Protein AF-A0A7S1CW89-F1 (afdb_monomer)

Foldseek 3Di:
DLVVCVVVVVVVVLVVVLCCCCVPVNPVFDVQLCCLVCQQPDPPQPVNVVSVVVVVVVLLQVLQSCCVPPVVVSQVCVCPPPDDDPDNGSVVVHHDDDDPVPDDDPVVVLLVVVLVVVLVVLVVQVVVCVVVPVDPDQLQKEKEKEDPFPVSLVVLVVLCVDPSVRSNSCSRNVYLYYHYDHDLVVQVPAPTKDKDFDDDPGTDIMMIHIHGDDAAAQPRSRHHDVQQCVDPQRNSHHPSNVVVCVVVVDHDPPPPPPD

InterPro domains:
  IPR009080 Aminoacyl-tRNA synthetase, class Ia, anticodon-binding [SSF47323] (1-247)
  IPR010663 Zinc finger, FPG/IleRS-type [PF06827] (215-243)
  IPR013155 Methionyl/Valyl/Leucyl/Isoleucyl-tRNA synthetase, anticodon-binding [PF08264] (1-144)
  IPR033708 Isoleucyl tRNA synthetase type 1, anticodon-binding domain [cd07960] (1-123)
  IPR050081 Isoleucine--tRNA ligase [PTHR42765] (2-248)

Nearest PDB structures (foldseek):
  8c9g-assembly1_A  TM=8.934E-01  e=4.862E-16  Priestia megaterium
  1ffy-assembly1_A  TM=8.782E-01  e=1.520E-15  Staphylococcus aureus
  8c9f-assembly1_A  TM=8.797E-01  e=2.874E-14  Priestia megaterium

Solvent-accessible surface area (backbone atoms only — not comparable to full-atom values): 14581 Å² total; per-residue (Å²): 112,54,66,64,24,56,78,67,72,35,59,70,56,33,53,52,53,51,51,48,43,49,46,56,54,35,56,72,36,49,58,55,46,45,44,56,45,66,71,62,45,50,92,82,35,64,70,35,46,55,50,51,52,51,52,48,52,51,51,60,51,44,40,51,68,40,29,87,81,40,48,70,62,28,37,53,53,53,69,63,48,97,60,93,68,99,49,87,45,53,91,72,61,58,79,66,87,78,66,76,83,72,66,73,55,72,66,57,55,48,50,51,51,51,51,51,56,51,36,54,54,49,52,52,49,51,48,53,34,38,77,72,63,76,36,94,50,55,27,47,22,22,38,28,38,17,56,65,30,64,69,58,44,49,53,54,50,53,33,50,66,41,85,80,78,62,57,32,58,22,42,80,62,48,26,40,35,62,45,81,42,93,49,53,66,68,11,57,71,28,86,37,57,51,74,52,72,48,79,74,91,59,51,44,49,32,24,43,9,37,40,74,38,60,64,37,65,12,77,80,77,53,36,31,30,72,54,32,56,71,40,88,90,48,37,52,35,24,76,81,50,44,62,45,41,61,74,70,66,68,70,84,79,79,78,76,77,78,127

Structure (mmCIF, N/CA/C/O backbone):
data_AF-A0A7S1CW89-F1
#
_entry.id   AF-A0A7S1CW89-F1
#
loop_
_atom_site.group_PDB
_atom_site.id
_atom_site.type_symbol
_atom_site.label_atom_id
_atom_site.label_alt_id
_atom_site.label_comp_id
_atom_site.label_asym_id
_atom_site.label_entity_id
_atom_site.label_seq_id
_atom_site.pdbx_PDB_ins_code
_atom_site.Cartn_x
_atom_site.Cartn_y
_atom_site.Cartn_z
_atom_site.occupancy
_atom_site.B_iso_or_equiv
_atom_site.auth_seq_id
_atom_site.auth_comp_id
_atom_site.auth_asym_id
_atom_site.auth_atom_id
_atom_site.pdbx_PDB_model_num
ATOM 1 N N . GLU A 1 1 ? 18.873 4.767 -9.532 1.00 89.81 1 GLU A N 1
ATOM 2 C CA . GLU A 1 1 ? 19.734 3.746 -8.884 1.00 89.81 1 GLU A CA 1
ATOM 3 C C . GLU A 1 1 ? 20.175 2.637 -9.849 1.00 89.81 1 GLU A C 1
ATOM 5 O O . GLU A 1 1 ? 21.351 2.588 -10.185 1.00 89.81 1 GLU A O 1
ATOM 10 N N . CYS A 1 2 ? 19.265 1.796 -10.361 1.00 95.25 2 CYS A N 1
ATOM 11 C CA . CYS A 1 2 ? 19.621 0.617 -11.172 1.00 95.25 2 CYS A CA 1
ATOM 12 C C . CYS A 1 2 ? 20.442 0.920 -12.438 1.00 95.25 2 CYS A C 1
ATOM 14 O O . CYS A 1 2 ? 21.415 0.219 -12.694 1.00 95.25 2 CYS A O 1
ATOM 16 N N . ARG A 1 3 ? 20.100 1.972 -13.202 1.00 93.12 3 ARG A N 1
ATOM 17 C CA . ARG A 1 3 ? 20.865 2.373 -14.401 1.00 93.12 3 ARG A CA 1
ATOM 18 C C . ARG A 1 3 ? 22.335 2.649 -14.061 1.00 93.12 3 ARG A C 1
ATOM 20 O O . ARG A 1 3 ? 23.215 2.013 -14.620 1.00 93.12 3 ARG A O 1
ATOM 27 N N . ALA A 1 4 ? 22.580 3.479 -13.046 1.00 95.12 4 ALA A N 1
ATOM 28 C CA . ALA A 1 4 ? 23.932 3.778 -12.576 1.00 95.12 4 ALA A CA 1
ATOM 29 C C . ALA A 1 4 ? 24.681 2.525 -12.085 1.00 95.12 4 ALA A C 1
ATOM 31 O O . ALA A 1 4 ? 25.884 2.401 -12.297 1.00 95.12 4 ALA A O 1
ATOM 32 N N . ALA A 1 5 ? 23.991 1.575 -11.446 1.00 97.44 5 ALA A N 1
ATOM 33 C CA . ALA A 1 5 ? 24.606 0.312 -11.043 1.00 97.44 5 ALA A CA 1
ATOM 34 C C . ALA A 1 5 ? 24.998 -0.556 -12.254 1.00 97.44 5 ALA A C 1
ATOM 36 O O . ALA A 1 5 ? 26.084 -1.134 -12.243 1.00 97.44 5 ALA A O 1
ATOM 37 N N . TYR A 1 6 ? 24.174 -0.610 -13.306 1.00 97.38 6 TYR A N 1
ATOM 38 C CA . TYR A 1 6 ? 24.536 -1.265 -14.567 1.00 97.38 6 TYR A CA 1
ATOM 39 C C . TYR A 1 6 ? 25.735 -0.596 -15.248 1.00 97.38 6 TYR A C 1
ATOM 41 O O . TYR A 1 6 ? 26.667 -1.302 -15.628 1.00 97.38 6 TYR A O 1
ATOM 49 N N . ASP A 1 7 ? 25.758 0.738 -15.323 1.00 96.94 7 ASP A N 1
ATOM 50 C CA . ASP A 1 7 ? 26.852 1.505 -15.945 1.00 96.94 7 ASP A CA 1
ATOM 51 C C . ASP A 1 7 ? 28.209 1.260 -15.258 1.00 96.94 7 ASP A C 1
ATOM 53 O O . ASP A 1 7 ? 29.262 1.332 -15.887 1.00 96.94 7 ASP A O 1
ATOM 57 N N . ASN A 1 8 ? 28.184 0.926 -13.963 1.00 98.06 8 ASN A N 1
ATOM 58 C CA . ASN A 1 8 ? 29.367 0.622 -13.158 1.00 98.06 8 ASN A CA 1
ATOM 59 C C . ASN A 1 8 ? 29.610 -0.887 -12.960 1.00 98.06 8 ASN A C 1
ATOM 61 O O . ASN A 1 8 ? 30.425 -1.263 -12.117 1.00 98.06 8 ASN A O 1
ATOM 65 N N . TYR A 1 9 ? 28.906 -1.762 -13.690 1.00 97.56 9 TYR A N 1
ATOM 66 C CA . TYR A 1 9 ? 29.008 -3.228 -13.578 1.00 97.56 9 TYR A CA 1
ATOM 67 C C . TYR A 1 9 ? 28.720 -3.777 -12.161 1.00 97.56 9 TYR A C 1
ATOM 69 O O . TYR A 1 9 ? 29.189 -4.845 -11.767 1.00 97.56 9 TYR A O 1
ATOM 77 N N . GLN A 1 10 ? 27.915 -3.061 -11.372 1.00 98.12 10 GLN A N 1
ATOM 78 C CA . GLN A 1 10 ? 27.530 -3.403 -9.999 1.00 98.12 10 GLN A CA 1
ATOM 79 C C . GLN A 1 10 ? 26.209 -4.189 -9.968 1.00 98.12 10 GLN A C 1
ATOM 81 O O . GLN A 1 10 ? 25.251 -3.797 -9.300 1.00 98.12 10 GLN A O 1
ATOM 86 N N . PHE A 1 11 ? 26.142 -5.322 -10.672 1.00 97.12 11 PHE A N 1
ATOM 87 C CA . PHE A 1 11 ? 24.904 -6.108 -10.833 1.00 97.12 11 PHE A CA 1
ATOM 88 C C . PHE A 1 11 ? 24.270 -6.553 -9.504 1.00 97.12 11 PHE A C 1
ATOM 90 O O . PHE A 1 11 ? 23.047 -6.599 -9.385 1.00 97.12 11 PHE A O 1
ATOM 97 N N . TYR A 1 12 ? 25.085 -6.810 -8.474 1.00 96.94 12 TYR A N 1
ATOM 98 C CA . TYR A 1 12 ? 24.587 -7.154 -7.137 1.00 96.94 12 TYR A CA 1
ATOM 99 C C . TYR A 1 12 ? 23.729 -6.034 -6.524 1.00 96.94 12 TYR A C 1
ATOM 101 O O . TYR A 1 12 ? 22.748 -6.321 -5.841 1.00 96.94 12 TYR A O 1
ATOM 109 N N . ARG A 1 13 ? 24.052 -4.762 -6.805 1.00 98.00 13 ARG A N 1
ATOM 110 C CA . ARG A 1 13 ? 23.262 -3.615 -6.336 1.00 98.00 13 ARG A CA 1
ATOM 111 C C . ARG A 1 13 ? 21.930 -3.526 -7.060 1.00 98.00 1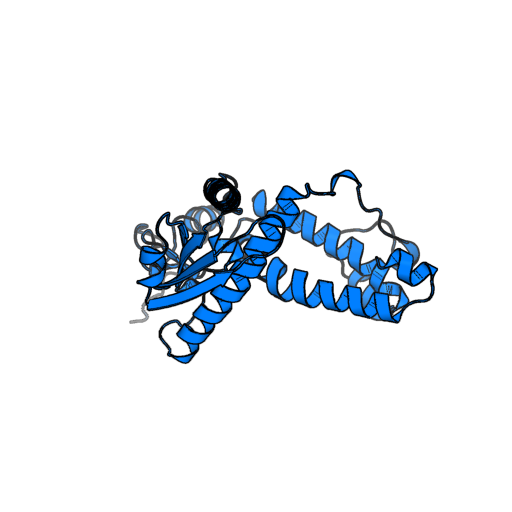3 ARG A C 1
ATOM 113 O O . ARG A 1 13 ? 20.933 -3.213 -6.424 1.00 98.00 13 ARG A O 1
ATOM 120 N N . VAL A 1 14 ? 21.896 -3.850 -8.357 1.00 97.81 14 VAL A N 1
ATOM 121 C CA . VAL A 1 14 ? 20.635 -3.938 -9.112 1.00 97.81 14 VAL A CA 1
ATOM 122 C C . VAL A 1 14 ? 19.729 -4.989 -8.479 1.00 97.81 14 VAL A C 1
ATOM 124 O O . VAL A 1 14 ? 18.578 -4.694 -8.175 1.00 97.81 14 VAL A O 1
ATOM 127 N N . TYR A 1 15 ? 20.259 -6.189 -8.219 1.00 96.31 15 TYR A N 1
ATOM 128 C CA . TYR A 1 15 ? 19.505 -7.256 -7.561 1.00 96.31 15 TYR A CA 1
ATOM 129 C C . TYR A 1 15 ? 18.951 -6.811 -6.199 1.00 96.31 15 TYR A C 1
ATOM 131 O O . TYR A 1 15 ? 17.760 -6.965 -5.946 1.00 96.31 15 TYR A O 1
ATOM 139 N N . GLN A 1 16 ? 19.787 -6.211 -5.344 1.00 96.81 16 GLN A N 1
ATOM 140 C CA . GLN A 1 16 ? 19.370 -5.723 -4.025 1.00 96.81 16 GLN A CA 1
ATOM 141 C C . GLN A 1 16 ? 18.302 -4.627 -4.112 1.00 96.81 16 GLN A C 1
ATOM 143 O O . GLN A 1 16 ? 17.332 -4.664 -3.358 1.00 96.81 16 GLN A O 1
ATOM 148 N N . ALA A 1 17 ? 18.459 -3.671 -5.031 1.00 97.31 17 ALA A N 1
ATOM 149 C CA . ALA A 1 17 ? 17.504 -2.586 -5.230 1.00 97.31 17 ALA A CA 1
ATOM 150 C C . ALA A 1 17 ? 16.149 -3.106 -5.724 1.00 97.31 17 ALA A C 1
ATOM 152 O O . ALA A 1 17 ? 15.114 -2.738 -5.173 1.00 97.31 17 ALA A O 1
ATOM 153 N N . VAL A 1 18 ? 16.154 -4.007 -6.712 1.00 96.94 18 VAL A N 1
ATOM 154 C CA . VAL A 1 18 ? 14.931 -4.622 -7.246 1.00 96.94 18 VAL A CA 1
ATOM 155 C C . VAL A 1 18 ? 14.235 -5.468 -6.186 1.00 96.94 18 VAL A C 1
ATOM 157 O O . VAL A 1 18 ? 13.032 -5.322 -6.005 1.00 96.94 18 VAL A O 1
ATOM 160 N N . GLN A 1 19 ? 14.969 -6.318 -5.462 1.00 96.31 19 GLN A N 1
ATOM 161 C CA . GLN A 1 19 ? 14.398 -7.135 -4.387 1.00 96.31 19 GLN A CA 1
ATOM 162 C C . GLN A 1 19 ? 13.762 -6.268 -3.303 1.00 96.31 19 GLN A C 1
ATOM 164 O O . GLN A 1 19 ? 12.611 -6.490 -2.942 1.00 96.31 19 GLN A O 1
ATOM 169 N N . ARG A 1 20 ? 14.481 -5.244 -2.829 1.00 96.69 20 ARG A N 1
ATOM 170 C CA . ARG A 1 20 ? 13.962 -4.297 -1.837 1.00 96.69 20 ARG A CA 1
ATOM 171 C C . ARG A 1 20 ? 12.664 -3.649 -2.321 1.00 96.69 20 ARG A C 1
ATOM 173 O O . ARG A 1 20 ? 11.679 -3.694 -1.596 1.00 96.69 20 ARG A O 1
ATOM 180 N N . PHE A 1 21 ? 12.654 -3.130 -3.548 1.00 96.75 21 PHE A N 1
ATOM 181 C CA . PHE A 1 21 ? 11.494 -2.449 -4.122 1.00 96.75 21 PHE A CA 1
ATOM 182 C C . PHE A 1 21 ? 10.286 -3.375 -4.313 1.00 96.75 21 PHE A C 1
ATOM 184 O O . PHE A 1 21 ? 9.167 -3.063 -3.912 1.00 96.75 21 PHE A O 1
ATOM 191 N N . VAL A 1 22 ? 10.502 -4.554 -4.900 1.00 97.00 22 VAL A N 1
ATOM 192 C CA . VAL A 1 22 ? 9.422 -5.515 -5.163 1.00 97.00 22 VAL A CA 1
ATOM 193 C C . VAL A 1 22 ? 8.836 -6.059 -3.860 1.00 97.00 22 VAL A C 1
ATOM 195 O O . VAL A 1 22 ? 7.623 -6.236 -3.768 1.00 97.00 22 VAL A O 1
ATOM 198 N N . VAL A 1 23 ? 9.666 -6.317 -2.849 1.00 96.06 23 VAL A N 1
ATOM 199 C CA . VAL A 1 23 ? 9.201 -6.882 -1.578 1.00 96.06 23 VAL A CA 1
ATOM 200 C C . VAL A 1 23 ? 8.570 -5.811 -0.692 1.00 96.06 23 VAL A C 1
ATOM 202 O O . VAL A 1 23 ? 7.422 -5.971 -0.285 1.00 96.06 23 VAL A O 1
ATOM 205 N N . LEU A 1 24 ? 9.291 -4.730 -0.391 1.00 93.31 24 LEU A N 1
ATOM 206 C CA . LEU A 1 24 ? 8.856 -3.746 0.603 1.00 93.31 24 LEU A CA 1
ATOM 207 C C . LEU A 1 24 ? 7.804 -2.789 0.040 1.00 93.31 24 LEU A C 1
ATOM 209 O O . LEU A 1 24 ? 6.734 -2.652 0.628 1.00 93.31 24 LEU A O 1
ATOM 213 N N . ASP A 1 25 ? 8.085 -2.168 -1.105 1.00 94.44 25 ASP A N 1
ATOM 214 C CA . ASP A 1 25 ? 7.236 -1.103 -1.642 1.00 94.44 25 ASP A CA 1
ATOM 215 C C . ASP A 1 25 ? 6.034 -1.669 -2.407 1.00 94.44 25 ASP A C 1
ATOM 217 O O . ASP A 1 25 ? 4.901 -1.222 -2.219 1.00 94.44 25 ASP A O 1
ATOM 221 N N . LEU A 1 26 ? 6.255 -2.684 -3.250 1.00 96.50 26 LEU A N 1
ATOM 222 C CA . LEU A 1 26 ? 5.182 -3.279 -4.048 1.00 96.50 26 LEU A CA 1
ATOM 223 C C . LEU A 1 26 ? 4.384 -4.320 -3.262 1.00 96.50 26 LEU A C 1
ATOM 225 O O . LEU A 1 26 ? 3.211 -4.097 -2.982 1.00 96.50 26 LEU A O 1
ATOM 229 N N . SER A 1 27 ? 4.982 -5.464 -2.928 1.00 95.88 27 SER A N 1
ATOM 230 C CA . SER A 1 27 ? 4.250 -6.613 -2.382 1.00 95.88 27 SER A CA 1
ATOM 231 C C . SER A 1 27 ? 3.664 -6.338 -0.997 1.00 95.88 27 SER A C 1
ATOM 233 O O . SER A 1 27 ? 2.474 -6.563 -0.785 1.00 95.88 27 SER A O 1
ATOM 235 N N . ASN A 1 28 ? 4.481 -5.852 -0.058 1.00 93.75 28 ASN A N 1
ATOM 236 C CA . ASN A 1 28 ? 4.074 -5.670 1.340 1.00 93.75 28 ASN A CA 1
ATOM 237 C C . ASN A 1 28 ? 3.176 -4.447 1.565 1.00 93.75 28 ASN A C 1
ATOM 239 O O . ASN A 1 28 ? 2.554 -4.328 2.628 1.00 93.75 28 ASN A O 1
ATOM 243 N N . PHE A 1 29 ? 3.139 -3.524 0.604 1.00 94.56 29 PHE A N 1
ATOM 244 C CA . PHE A 1 29 ? 2.422 -2.267 0.738 1.00 94.56 29 PHE A CA 1
ATOM 245 C C . PHE A 1 29 ? 1.531 -1.978 -0.469 1.00 94.56 29 PHE A C 1
ATOM 247 O O . PHE A 1 29 ? 0.327 -2.227 -0.395 1.00 94.56 29 PHE A O 1
ATOM 254 N N . TYR A 1 30 ? 2.084 -1.473 -1.575 1.00 95.81 30 TYR A N 1
ATOM 255 C CA . TYR A 1 30 ? 1.282 -0.873 -2.642 1.00 95.81 30 TYR A CA 1
ATOM 256 C C . TYR A 1 30 ? 0.259 -1.847 -3.232 1.00 95.81 30 TYR A C 1
ATOM 258 O O . TYR A 1 30 ? -0.926 -1.529 -3.292 1.00 95.81 30 TYR A O 1
ATOM 266 N N . LEU A 1 31 ? 0.692 -3.055 -3.612 1.00 96.56 31 LEU A N 1
ATOM 267 C CA . LEU A 1 31 ? -0.172 -4.086 -4.191 1.00 96.56 31 LEU A CA 1
ATOM 268 C C . LEU A 1 31 ? -1.230 -4.584 -3.210 1.00 96.56 31 LEU A C 1
ATOM 270 O O . LEU A 1 31 ? -2.293 -5.001 -3.657 1.00 96.56 31 LEU A O 1
ATOM 274 N N . ASP A 1 32 ? -0.972 -4.552 -1.904 1.00 94.25 32 ASP A N 1
ATOM 275 C CA . ASP A 1 32 ? -1.947 -4.982 -0.904 1.00 94.25 32 ASP A CA 1
ATOM 276 C C . ASP A 1 32 ? -3.027 -3.917 -0.686 1.00 94.25 32 ASP A C 1
ATOM 278 O O . ASP A 1 32 ? -4.220 -4.212 -0.762 1.00 94.25 32 ASP A O 1
ATOM 282 N N . VAL A 1 33 ? -2.612 -2.654 -0.554 1.00 93.81 33 VAL A N 1
ATOM 283 C CA . VAL A 1 33 ? -3.506 -1.495 -0.415 1.00 93.81 33 VAL A CA 1
ATOM 284 C C . VAL A 1 33 ? -4.428 -1.352 -1.630 1.00 93.81 33 VAL A C 1
ATOM 286 O O . VAL A 1 33 ? -5.631 -1.122 -1.493 1.00 93.81 33 VAL A O 1
ATOM 289 N N . VAL A 1 34 ? -3.899 -1.512 -2.847 1.00 94.88 34 VAL A N 1
ATOM 290 C CA . VAL A 1 34 ? -4.690 -1.290 -4.069 1.00 94.88 34 VAL A CA 1
ATOM 291 C C . VAL A 1 34 ? -5.620 -2.451 -4.439 1.00 94.88 34 VAL A C 1
ATOM 293 O O . VAL A 1 34 ? -6.460 -2.275 -5.325 1.00 94.88 34 VAL A O 1
ATOM 296 N N . LYS A 1 35 ? -5.556 -3.617 -3.773 1.00 94.00 35 LYS A N 1
ATOM 297 C CA . LYS A 1 35 ? -6.523 -4.717 -4.000 1.00 94.00 35 LYS A CA 1
ATOM 298 C C . LYS A 1 35 ? -7.953 -4.249 -3.809 1.00 94.00 35 LYS A C 1
ATOM 300 O O . LYS A 1 35 ? -8.814 -4.581 -4.620 1.00 94.00 35 LYS A O 1
ATOM 305 N N . ASP A 1 36 ? -8.189 -3.448 -2.775 1.00 91.56 36 ASP A N 1
ATOM 306 C CA . ASP A 1 36 ? -9.512 -2.923 -2.474 1.00 91.56 36 ASP A CA 1
ATOM 307 C C . ASP A 1 36 ? -10.084 -2.162 -3.684 1.00 91.56 36 ASP A C 1
ATOM 309 O O . ASP A 1 36 ? -11.094 -2.575 -4.247 1.00 91.56 36 ASP A O 1
ATOM 313 N N . ARG A 1 37 ? -9.382 -1.157 -4.218 1.00 90.00 37 ARG A N 1
ATOM 314 C CA . ARG A 1 37 ? -9.851 -0.430 -5.414 1.00 90.00 37 ARG A CA 1
ATOM 315 C C . ARG A 1 37 ? -9.881 -1.288 -6.686 1.00 90.00 37 ARG A C 1
ATOM 317 O O . ARG A 1 37 ? -10.779 -1.124 -7.509 1.00 90.00 37 ARG A O 1
ATOM 324 N N . LEU A 1 38 ? -8.931 -2.205 -6.882 1.00 94.38 38 LEU A N 1
ATOM 325 C CA . LEU A 1 38 ? -8.869 -3.029 -8.096 1.00 94.38 38 LEU A CA 1
ATOM 326 C C . LEU A 1 38 ? -10.005 -4.053 -8.166 1.00 94.38 38 LEU A C 1
ATOM 328 O O . LEU A 1 38 ? -10.503 -4.331 -9.260 1.00 94.38 38 LEU A O 1
ATOM 332 N N . TYR A 1 39 ? -10.397 -4.613 -7.021 1.00 93.56 39 TYR A N 1
ATOM 333 C CA . TYR A 1 39 ? -11.399 -5.676 -6.934 1.00 93.56 39 TYR A CA 1
ATOM 334 C C . TYR A 1 39 ? -12.802 -5.122 -6.675 1.00 93.56 39 TYR A C 1
ATOM 336 O O . TYR A 1 39 ? -13.790 -5.676 -7.161 1.00 93.56 39 TYR A O 1
ATOM 344 N N . VAL A 1 40 ? -12.904 -4.018 -5.931 1.00 91.94 40 VAL A N 1
ATOM 345 C CA . VAL A 1 40 ? -14.183 -3.455 -5.486 1.00 91.94 40 VAL A CA 1
ATOM 346 C C . VAL A 1 40 ? -14.701 -2.398 -6.457 1.00 91.94 40 VAL A C 1
ATOM 348 O O . VAL A 1 40 ? -15.905 -2.380 -6.718 1.00 91.94 40 VAL A O 1
ATOM 351 N N . SER A 1 41 ? -13.856 -1.536 -7.021 1.00 91.56 41 SER A N 1
ATOM 352 C CA . SER A 1 41 ? -14.333 -0.456 -7.890 1.00 91.56 41 SER A CA 1
ATOM 353 C C . SER A 1 41 ? -14.731 -0.950 -9.283 1.00 91.56 41 SER A C 1
ATOM 355 O O . SER A 1 41 ? -14.200 -1.928 -9.820 1.00 91.56 41 SER A O 1
ATOM 357 N N . GLU A 1 42 ? -15.658 -0.232 -9.913 1.00 92.25 42 GLU A N 1
ATOM 358 C CA . GLU A 1 42 ? -16.087 -0.503 -11.287 1.00 92.25 42 GLU A CA 1
ATOM 359 C C . GLU A 1 42 ? -14.926 -0.427 -12.289 1.00 92.25 42 GLU A C 1
ATOM 361 O O . GLU A 1 42 ? -14.005 0.367 -12.093 1.00 92.25 42 GLU A O 1
ATOM 366 N N . PRO A 1 43 ? -14.972 -1.173 -13.411 1.00 91.38 43 PRO A N 1
ATOM 367 C CA . PRO A 1 43 ? -13.910 -1.145 -14.420 1.00 91.38 43 PRO A CA 1
ATOM 368 C C . PRO A 1 43 ? -13.588 0.246 -14.980 1.00 91.38 43 PRO A C 1
ATOM 370 O O . PRO A 1 43 ? -12.455 0.484 -15.383 1.00 91.38 43 PRO A O 1
ATOM 373 N N . THR A 1 44 ? -14.560 1.161 -15.020 1.00 92.44 44 THR A N 1
ATOM 374 C CA . THR A 1 44 ? -14.388 2.534 -15.525 1.00 92.44 44 THR A CA 1
ATOM 375 C C . THR A 1 44 ? -14.216 3.574 -14.419 1.00 92.44 44 THR A C 1
ATOM 377 O O . THR A 1 44 ? -14.187 4.759 -14.726 1.00 92.44 44 THR A O 1
ATOM 380 N N . ASN A 1 45 ? -14.139 3.168 -13.149 1.00 92.44 45 ASN A N 1
ATOM 381 C CA . ASN A 1 45 ? -13.927 4.099 -12.045 1.00 92.44 45 ASN A CA 1
ATOM 382 C C . ASN A 1 45 ? -12.552 4.776 -12.173 1.00 92.44 45 ASN A C 1
ATOM 384 O O . ASN A 1 45 ? -11.545 4.105 -12.407 1.00 92.44 45 ASN A O 1
ATOM 388 N N . GLU A 1 46 ? -12.520 6.095 -12.004 1.00 92.75 46 GLU A N 1
ATOM 389 C CA . GLU A 1 46 ? -11.321 6.912 -12.189 1.00 92.75 46 GLU A CA 1
ATOM 390 C C . GLU A 1 46 ? -10.176 6.478 -11.271 1.00 92.75 46 GLU A C 1
ATOM 392 O O . GLU A 1 46 ? -9.080 6.205 -11.751 1.00 92.75 46 GLU A O 1
ATOM 397 N N . SER A 1 47 ? -10.442 6.274 -9.980 1.00 91.00 47 SER A N 1
ATOM 398 C CA . SER A 1 47 ? -9.438 5.820 -9.014 1.00 91.00 47 SER A CA 1
ATOM 399 C C . SER A 1 47 ? -8.850 4.447 -9.365 1.00 91.00 47 SER A C 1
ATOM 401 O O . SER A 1 47 ? -7.651 4.205 -9.187 1.00 91.00 47 SER A O 1
ATOM 403 N N 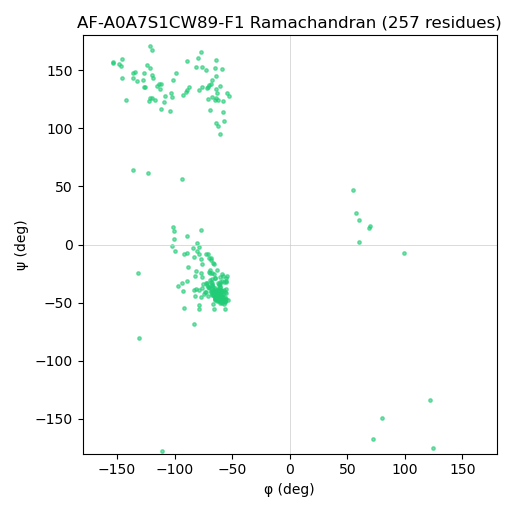. ARG A 1 48 ? -9.674 3.532 -9.899 1.00 94.06 48 ARG A N 1
ATOM 404 C CA . ARG A 1 48 ? -9.205 2.236 -10.414 1.00 94.06 48 ARG A CA 1
ATOM 405 C C . ARG A 1 48 ? -8.312 2.420 -11.638 1.00 94.06 48 ARG A C 1
ATOM 407 O O . ARG A 1 48 ? -7.272 1.769 -11.720 1.00 94.06 48 ARG A O 1
ATOM 414 N N . ARG A 1 49 ? -8.692 3.296 -12.572 1.00 95.44 49 ARG A N 1
ATOM 415 C CA . ARG A 1 49 ? -7.889 3.600 -13.766 1.00 95.44 49 ARG A CA 1
ATOM 416 C C . ARG A 1 49 ? -6.571 4.275 -13.407 1.00 95.44 49 ARG A C 1
ATOM 418 O O . ARG A 1 49 ? -5.546 3.833 -13.906 1.00 95.44 49 ARG A O 1
ATOM 425 N N . ALA A 1 50 ? -6.573 5.231 -12.481 1.00 94.19 50 ALA A N 1
ATOM 426 C CA . ALA A 1 50 ? -5.364 5.867 -11.964 1.00 94.19 50 ALA A CA 1
ATOM 427 C C . ALA A 1 50 ? -4.387 4.830 -11.385 1.00 94.19 50 ALA A C 1
ATOM 429 O O . ALA A 1 50 ? -3.206 4.822 -11.723 1.00 94.19 50 ALA A O 1
ATOM 430 N N . CYS A 1 51 ? -4.886 3.877 -10.592 1.00 95.38 51 CYS A N 1
ATOM 431 C CA . CYS A 1 51 ? -4.068 2.771 -10.094 1.00 95.38 51 CYS A CA 1
ATOM 432 C C . CYS A 1 51 ? -3.527 1.873 -11.216 1.00 95.38 51 CYS A C 1
ATOM 434 O O . CYS A 1 51 ? -2.346 1.538 -11.213 1.00 95.38 51 CYS A O 1
ATOM 436 N N . GLN A 1 52 ? -4.353 1.508 -12.200 1.00 96.12 52 GLN A N 1
ATOM 437 C CA . GLN A 1 52 ? -3.902 0.725 -13.355 1.00 96.12 52 GLN A CA 1
ATOM 438 C C . GLN A 1 52 ? -2.833 1.459 -14.177 1.00 96.12 52 GLN A C 1
ATOM 440 O O . GLN A 1 52 ? -1.908 0.813 -14.664 1.00 96.12 52 GLN A O 1
ATOM 445 N N . THR A 1 53 ? -2.916 2.787 -14.289 1.00 95.38 53 THR A N 1
ATOM 446 C CA . THR A 1 53 ? -1.884 3.619 -14.920 1.00 95.38 53 THR A CA 1
ATOM 447 C C . THR A 1 53 ? -0.558 3.506 -14.172 1.00 95.38 53 THR A C 1
ATOM 449 O O . THR A 1 53 ? 0.468 3.227 -14.792 1.00 95.38 53 THR A O 1
ATOM 452 N N . VAL A 1 54 ? -0.570 3.629 -12.840 1.00 95.06 54 VAL A N 1
ATOM 453 C CA . VAL A 1 54 ? 0.641 3.458 -12.019 1.00 95.06 54 VAL A CA 1
ATOM 454 C C . VAL A 1 54 ? 1.193 2.035 -12.140 1.00 95.06 54 VAL A C 1
ATOM 456 O O . VAL A 1 54 ? 2.384 1.867 -12.378 1.00 95.06 54 VAL A O 1
ATOM 459 N N . LEU A 1 55 ? 0.346 1.002 -12.067 1.00 96.00 55 LEU A N 1
ATOM 460 C CA . LEU A 1 55 ? 0.767 -0.395 -12.243 1.00 96.00 55 LEU A CA 1
ATOM 461 C C . LEU A 1 55 ? 1.389 -0.654 -13.617 1.00 96.00 55 LEU A C 1
ATOM 463 O O . LEU A 1 55 ? 2.381 -1.375 -13.710 1.00 96.00 55 LEU A O 1
ATOM 467 N N . ASN A 1 56 ? 0.846 -0.046 -14.672 1.00 95.19 56 ASN A N 1
ATOM 468 C CA . ASN A 1 56 ? 1.439 -0.102 -16.001 1.00 95.19 56 ASN A CA 1
ATOM 469 C C . ASN A 1 56 ? 2.836 0.537 -16.004 1.00 95.19 56 ASN A C 1
ATOM 471 O O . ASN A 1 56 ? 3.779 -0.089 -16.476 1.00 95.19 56 ASN A O 1
ATOM 475 N N . HIS A 1 57 ? 3.009 1.733 -15.434 1.00 94.44 57 HIS A N 1
ATOM 476 C CA . HIS A 1 57 ? 4.333 2.363 -15.348 1.00 94.44 57 HIS A CA 1
ATOM 477 C C . HIS A 1 57 ? 5.329 1.540 -14.526 1.00 94.44 57 HIS A C 1
ATOM 479 O O . HIS A 1 57 ? 6.478 1.392 -14.940 1.00 94.44 57 HIS A O 1
ATOM 485 N N . LEU A 1 58 ? 4.889 0.946 -13.415 1.00 95.38 58 LEU A N 1
ATOM 486 C CA . LEU A 1 58 ? 5.708 0.052 -12.600 1.00 95.38 58 LEU A CA 1
ATOM 487 C C . LEU A 1 58 ? 6.156 -1.181 -13.391 1.00 95.38 58 LEU A C 1
ATOM 489 O O . LEU A 1 58 ? 7.345 -1.490 -13.415 1.00 95.38 58 LEU A O 1
ATOM 493 N N . LEU A 1 59 ? 5.234 -1.853 -14.087 1.00 95.81 59 LEU A N 1
ATOM 494 C CA . LEU A 1 59 ? 5.544 -3.029 -14.900 1.00 95.81 59 LEU A CA 1
ATOM 495 C C . LEU A 1 59 ? 6.492 -2.677 -16.055 1.00 95.81 59 LEU A C 1
ATOM 497 O O . LEU A 1 59 ? 7.529 -3.316 -16.230 1.00 95.81 59 LEU A O 1
ATOM 501 N N . MET A 1 60 ? 6.181 -1.616 -16.800 1.00 94.25 60 MET A N 1
ATOM 502 C CA . MET A 1 60 ? 6.977 -1.163 -17.945 1.00 94.25 60 MET A CA 1
ATOM 503 C C . MET A 1 60 ? 8.338 -0.584 -17.534 1.00 94.25 60 MET A C 1
ATOM 505 O O . MET A 1 60 ? 9.276 -0.596 -18.329 1.00 94.25 60 MET A O 1
ATOM 509 N N . GLY A 1 61 ? 8.478 -0.084 -16.307 1.00 94.06 61 GLY A N 1
ATOM 510 C CA . GLY A 1 61 ? 9.758 0.326 -15.732 1.00 94.06 61 GLY A CA 1
ATOM 511 C C . GLY A 1 61 ? 10.588 -0.858 -15.233 1.00 94.06 61 GLY A C 1
ATOM 512 O O . GLY A 1 61 ? 11.803 -0.883 -15.429 1.00 94.06 61 GLY A O 1
ATOM 513 N N . LEU A 1 62 ? 9.941 -1.860 -14.629 1.00 96.12 62 LEU A N 1
ATOM 514 C CA . LEU A 1 62 ? 10.606 -3.015 -14.029 1.00 96.12 62 LEU A CA 1
ATOM 515 C C . LEU A 1 62 ? 11.131 -4.006 -15.074 1.00 96.12 62 LEU A C 1
ATOM 517 O O . LEU A 1 62 ? 12.263 -4.468 -14.936 1.00 96.12 62 LEU A O 1
ATOM 521 N N . LEU A 1 63 ? 10.356 -4.311 -16.124 1.00 96.75 63 LEU A N 1
ATOM 522 C CA . LEU A 1 63 ? 10.735 -5.312 -17.134 1.00 96.75 63 LEU A CA 1
ATOM 523 C C . LEU A 1 63 ? 12.110 -5.034 -17.782 1.00 96.75 63 LEU A C 1
ATOM 525 O O . LEU A 1 63 ? 12.939 -5.948 -17.789 1.00 96.75 63 LEU A O 1
ATOM 529 N N . PRO A 1 64 ? 12.440 -3.804 -18.234 1.00 96.38 64 PRO A N 1
ATOM 530 C CA . PRO A 1 64 ? 13.783 -3.492 -18.727 1.00 96.38 64 PRO A CA 1
ATOM 531 C C . PRO A 1 64 ? 14.887 -3.637 -17.673 1.00 96.38 64 PRO A C 1
ATOM 533 O O . PRO A 1 64 ? 16.007 -4.003 -18.017 1.00 96.38 64 PRO A O 1
ATOM 536 N N . ILE A 1 65 ? 14.597 -3.358 -16.395 1.00 97.06 65 ILE A N 1
ATOM 537 C CA . ILE A 1 65 ? 15.582 -3.476 -15.307 1.00 97.06 65 ILE A CA 1
ATOM 538 C C . ILE A 1 65 ? 15.947 -4.941 -15.071 1.00 97.06 65 ILE A C 1
ATOM 540 O O . ILE A 1 65 ? 17.118 -5.241 -14.838 1.00 97.06 65 ILE A O 1
ATOM 544 N N . ILE A 1 66 ? 14.967 -5.846 -15.125 1.00 97.38 66 ILE A N 1
ATOM 545 C CA . ILE A 1 66 ? 15.178 -7.271 -14.840 1.00 97.38 66 ILE A CA 1
ATOM 546 C C . ILE A 1 66 ? 15.597 -8.079 -16.070 1.00 97.38 66 ILE A C 1
ATOM 548 O O . ILE A 1 66 ? 16.165 -9.158 -15.901 1.00 97.38 66 ILE A O 1
ATOM 552 N N . ALA A 1 67 ? 15.363 -7.585 -17.290 1.00 97.56 67 ALA A N 1
ATOM 553 C CA . ALA A 1 67 ? 15.677 -8.304 -18.526 1.00 97.56 67 ALA A CA 1
ATOM 554 C C . ALA A 1 67 ? 17.154 -8.742 -18.645 1.00 97.56 67 ALA A C 1
ATOM 556 O O . ALA A 1 67 ? 17.381 -9.892 -19.020 1.00 97.56 67 ALA A O 1
ATOM 557 N N . PRO A 1 68 ? 18.166 -7.932 -18.264 1.00 96.56 68 PRO A N 1
ATOM 558 C CA . PRO A 1 68 ? 19.564 -8.376 -18.286 1.00 96.56 68 PRO A CA 1
ATOM 559 C C . PRO A 1 68 ? 19.915 -9.447 -17.238 1.00 96.56 68 PRO A C 1
ATOM 561 O O . PRO A 1 68 ? 20.904 -10.154 -17.408 1.00 96.56 68 PRO A O 1
ATOM 564 N N . LEU A 1 69 ? 19.136 -9.574 -16.155 1.00 96.44 69 LEU A N 1
ATOM 565 C CA . LEU A 1 69 ? 19.379 -10.542 -15.070 1.00 96.44 69 LEU A CA 1
ATOM 566 C C . LEU A 1 69 ? 18.556 -11.824 -15.233 1.00 96.44 69 LEU A C 1
ATOM 568 O O . LEU A 1 69 ? 19.007 -12.912 -14.887 1.00 96.44 69 LEU A O 1
ATOM 572 N N . THR A 1 70 ? 17.332 -11.687 -15.737 1.00 96.88 70 THR A N 1
ATOM 573 C CA . THR A 1 70 ? 16.315 -12.744 -15.825 1.00 96.88 70 THR A CA 1
ATOM 574 C C . THR A 1 70 ? 15.636 -12.718 -17.200 1.00 96.88 70 THR A C 1
ATOM 576 O O . THR A 1 70 ? 14.437 -12.455 -17.307 1.00 96.88 70 THR A O 1
ATOM 579 N N . PRO A 1 71 ? 16.391 -12.976 -18.285 1.00 98.00 71 PRO A N 1
ATOM 580 C CA . PRO A 1 71 ? 15.952 -12.691 -19.650 1.00 98.00 71 PRO A CA 1
ATOM 581 C C . PRO A 1 71 ? 14.670 -13.427 -20.046 1.00 98.00 71 PRO A C 1
ATOM 583 O O . PRO A 1 71 ? 13.747 -12.812 -20.571 1.00 98.00 71 PRO A O 1
ATOM 586 N N . HIS A 1 72 ? 14.580 -14.723 -19.745 1.00 98.38 72 HIS A N 1
ATOM 587 C CA . HIS A 1 72 ? 13.406 -15.528 -20.087 1.00 98.38 72 HIS A CA 1
ATOM 588 C C . HIS A 1 72 ? 12.143 -15.058 -19.354 1.00 98.38 72 HIS A C 1
ATOM 590 O O . HIS A 1 72 ? 11.085 -14.986 -19.961 1.00 98.38 72 HIS A O 1
ATOM 596 N N . MET A 1 73 ? 12.261 -14.693 -18.073 1.00 97.94 73 MET A N 1
ATOM 597 C CA . MET A 1 73 ? 11.132 -14.205 -17.274 1.00 97.94 73 MET A CA 1
ATOM 598 C C . MET A 1 73 ? 10.640 -12.844 -17.773 1.00 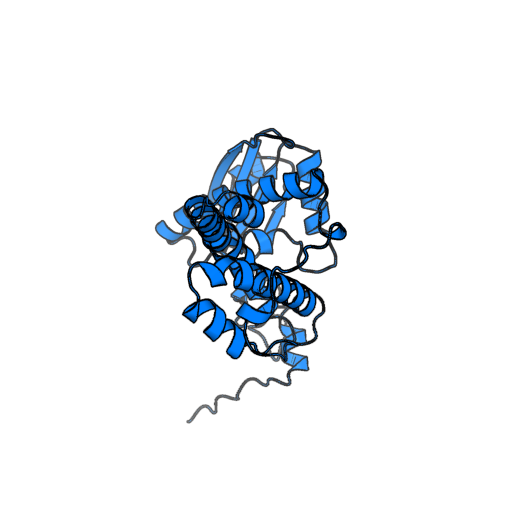97.94 73 MET A C 1
ATOM 600 O O . MET A 1 73 ? 9.439 -12.619 -17.877 1.00 97.94 73 MET A O 1
ATOM 604 N N . ALA A 1 74 ? 11.567 -11.940 -18.096 1.00 98.00 74 ALA A N 1
ATOM 605 C CA . ALA A 1 74 ? 11.219 -10.625 -18.618 1.00 98.00 74 ALA A CA 1
ATOM 606 C C . ALA A 1 74 ? 10.551 -10.714 -19.999 1.00 98.00 74 ALA A C 1
ATOM 608 O O . ALA A 1 74 ? 9.571 -10.016 -20.248 1.00 98.00 74 ALA A O 1
ATOM 609 N N . GLU A 1 75 ? 11.063 -11.577 -20.881 1.00 98.25 75 GLU A N 1
ATOM 610 C CA . GLU A 1 75 ? 10.485 -11.797 -22.208 1.00 98.25 75 GLU A CA 1
ATOM 611 C C . GLU A 1 75 ? 9.115 -12.479 -22.120 1.00 98.25 75 GLU A C 1
ATOM 613 O O . GLU A 1 75 ? 8.185 -12.032 -22.781 1.00 98.25 75 GLU A O 1
ATOM 618 N N . ASP A 1 76 ? 8.954 -13.500 -21.275 1.00 98.38 76 ASP A N 1
ATOM 619 C CA . ASP A 1 76 ? 7.661 -14.164 -21.072 1.00 98.38 76 ASP A CA 1
ATOM 620 C C . ASP A 1 76 ? 6.596 -13.180 -20.565 1.00 98.38 76 ASP A C 1
ATOM 622 O O . ASP A 1 76 ? 5.509 -13.082 -21.137 1.00 98.38 76 ASP A O 1
ATOM 626 N N . ALA A 1 77 ? 6.932 -12.360 -19.565 1.00 97.62 77 ALA A N 1
ATOM 627 C CA . ALA A 1 77 ? 6.036 -11.315 -19.080 1.00 97.62 77 ALA A CA 1
ATOM 628 C C . ALA A 1 77 ? 5.693 -10.283 -20.172 1.00 97.62 77 ALA A C 1
ATOM 630 O O . ALA A 1 77 ? 4.544 -9.856 -20.268 1.00 97.62 77 ALA A O 1
ATOM 631 N N . TRP A 1 78 ? 6.661 -9.906 -21.015 1.00 97.75 78 TRP A N 1
ATOM 632 C CA . TRP A 1 78 ? 6.457 -8.971 -22.126 1.00 97.75 78 TRP A CA 1
ATOM 633 C C . TRP A 1 78 ? 5.519 -9.524 -23.207 1.00 97.75 78 TRP A C 1
ATOM 635 O O . TRP A 1 78 ? 4.624 -8.816 -23.667 1.00 97.75 78 TRP A O 1
ATOM 645 N N . GLN A 1 79 ? 5.692 -10.791 -23.595 1.00 96.88 79 GLN A N 1
ATOM 646 C CA . GLN A 1 79 ? 4.840 -11.456 -24.591 1.00 96.88 79 GLN A CA 1
ATOM 647 C C . GLN A 1 79 ? 3.395 -11.638 -24.105 1.00 96.88 79 GLN A C 1
ATOM 649 O O . GLN A 1 79 ? 2.480 -11.719 -24.922 1.00 96.88 79 GLN A O 1
ATOM 654 N N . ASN A 1 80 ? 3.184 -11.684 -22.786 1.00 97.12 80 ASN A N 1
ATOM 655 C CA . ASN A 1 80 ? 1.877 -11.890 -22.159 1.00 97.12 80 ASN A CA 1
ATOM 656 C C . ASN A 1 80 ? 1.230 -10.595 -21.632 1.00 97.12 80 ASN A C 1
ATOM 658 O O . ASN A 1 80 ? 0.271 -10.654 -20.857 1.00 97.12 80 ASN A O 1
ATOM 662 N N . LEU A 1 81 ? 1.718 -9.417 -22.038 1.00 96.25 81 LEU A N 1
ATOM 663 C CA . LEU A 1 81 ? 1.069 -8.155 -21.684 1.00 96.25 81 LEU A CA 1
ATOM 664 C C . LEU A 1 81 ? -0.373 -8.119 -22.229 1.00 96.25 81 LEU A C 1
ATOM 666 O O . LEU A 1 81 ? -0.606 -8.452 -23.392 1.00 96.25 81 LEU A O 1
ATOM 670 N N . PRO A 1 82 ? -1.361 -7.663 -21.436 1.00 93.25 82 PRO A N 1
ATOM 671 C CA . PRO A 1 82 ? -2.770 -7.671 -21.838 1.00 93.25 82 PRO A CA 1
ATOM 672 C C . PRO A 1 82 ? -3.132 -6.539 -22.819 1.00 93.25 82 PRO A C 1
ATOM 674 O O . PRO A 1 82 ? -4.309 -6.252 -23.037 1.00 93.25 82 PRO A O 1
ATOM 677 N N . TYR A 1 83 ? -2.134 -5.860 -23.380 1.00 93.62 83 TYR A N 1
ATOM 678 C CA . TYR A 1 83 ? -2.269 -4.728 -24.289 1.00 93.62 83 TYR A CA 1
ATOM 679 C C . TYR A 1 83 ? -1.139 -4.737 -25.326 1.00 93.62 83 TYR A C 1
ATOM 681 O O . TYR A 1 83 ? -0.057 -5.267 -25.067 1.00 93.62 83 TYR A O 1
ATOM 689 N N . PRO A 1 84 ? -1.366 -4.146 -26.512 1.00 92.50 84 PRO A N 1
ATOM 690 C CA . PRO A 1 84 ? -0.353 -4.097 -27.554 1.00 92.50 84 PRO A CA 1
ATOM 691 C C . PRO A 1 84 ? 0.828 -3.209 -27.148 1.00 92.50 84 PRO A C 1
ATOM 693 O O . PRO A 1 84 ? 0.657 -2.126 -26.590 1.00 92.50 84 PRO A O 1
ATOM 696 N N . VAL A 1 85 ? 2.030 -3.646 -27.514 1.00 92.94 85 VAL A N 1
ATOM 697 C CA . VAL A 1 85 ? 3.285 -2.905 -27.353 1.00 92.94 85 VAL A CA 1
ATOM 698 C C . VAL A 1 85 ? 3.962 -2.704 -28.706 1.00 92.94 85 VAL A C 1
ATOM 700 O O . VAL A 1 85 ? 3.791 -3.493 -29.635 1.00 92.94 85 VAL A O 1
ATOM 703 N N . SER A 1 86 ? 4.741 -1.628 -28.838 1.00 91.06 86 SER A N 1
ATOM 704 C CA . SER A 1 86 ? 5.375 -1.249 -30.111 1.00 91.06 86 SER A CA 1
ATOM 705 C C . SER A 1 86 ? 6.500 -2.198 -30.540 1.00 91.06 86 SER A C 1
ATOM 707 O O . SER A 1 86 ? 6.830 -2.282 -31.726 1.00 91.06 86 SER A O 1
ATOM 709 N N . LYS A 1 87 ? 7.107 -2.909 -29.585 1.00 95.38 87 LYS A N 1
ATOM 710 C CA . LYS A 1 87 ? 8.211 -3.845 -29.806 1.00 95.38 87 LYS A CA 1
ATOM 711 C C . LYS A 1 87 ? 7.775 -5.254 -29.453 1.00 95.38 87 LYS A C 1
ATOM 713 O O . LYS A 1 87 ? 7.173 -5.474 -28.410 1.00 95.38 87 LYS A O 1
ATOM 718 N N . LYS A 1 88 ? 8.133 -6.220 -30.302 1.00 94.00 88 LYS A N 1
ATOM 719 C CA . LYS A 1 88 ? 7.780 -7.625 -30.073 1.00 94.00 88 LYS A CA 1
ATOM 720 C C . LYS A 1 88 ? 8.501 -8.234 -28.879 1.00 94.00 88 LYS A C 1
ATOM 722 O O . LYS A 1 88 ? 7.906 -9.078 -28.251 1.00 94.00 88 LYS A O 1
ATOM 727 N N . SER A 1 89 ? 9.726 -7.819 -28.573 1.00 97.25 89 SER A N 1
ATOM 728 C CA . SER A 1 89 ? 10.540 -8.380 -27.485 1.00 97.25 89 SER A CA 1
ATOM 729 C C . SER A 1 89 ? 11.019 -7.273 -26.551 1.00 97.25 89 SER A C 1
ATOM 731 O O . SER A 1 89 ? 11.310 -6.166 -27.025 1.00 97.25 89 SER A O 1
ATOM 733 N N . ILE A 1 90 ? 11.165 -7.579 -25.255 1.00 97.44 90 ILE A N 1
ATOM 734 C CA . ILE A 1 90 ? 11.679 -6.620 -24.265 1.00 97.44 90 ILE A CA 1
ATOM 735 C C . ILE A 1 90 ? 13.099 -6.162 -24.621 1.00 97.44 90 ILE A C 1
ATOM 737 O O . ILE A 1 90 ? 13.449 -4.997 -24.427 1.00 97.44 90 ILE A O 1
ATOM 741 N N . PHE A 1 91 ? 13.902 -7.030 -25.244 1.00 96.81 91 PHE A N 1
ATOM 742 C CA . PHE A 1 91 ? 15.277 -6.716 -25.650 1.00 96.81 91 PHE A CA 1
ATOM 743 C C . PHE A 1 91 ? 15.361 -5.686 -26.786 1.00 96.81 91 PHE A C 1
ATOM 745 O O . PHE A 1 91 ? 16.432 -5.149 -27.052 1.00 96.81 91 PHE A O 1
ATOM 752 N N . LEU A 1 92 ? 14.236 -5.375 -27.441 1.00 96.56 92 LEU A N 1
ATOM 753 C CA . LEU A 1 92 ? 14.129 -4.330 -28.463 1.00 96.56 92 LEU A CA 1
ATOM 754 C C . LEU A 1 92 ? 13.543 -3.016 -27.920 1.00 96.56 92 LEU A C 1
ATOM 756 O O . LEU A 1 92 ? 13.453 -2.040 -28.668 1.00 96.56 92 LEU A O 1
ATOM 760 N N . ASN A 1 93 ? 13.104 -2.998 -26.657 1.00 93.50 93 ASN A N 1
ATOM 761 C CA . ASN A 1 93 ? 12.467 -1.842 -26.028 1.00 93.50 93 ASN A CA 1
ATOM 762 C C . ASN A 1 93 ? 13.487 -0.814 -25.521 1.00 93.50 93 ASN A C 1
ATOM 764 O O . ASN A 1 93 ? 13.267 0.387 -25.647 1.00 93.50 93 ASN A O 1
ATOM 768 N N . GLY A 1 94 ? 14.611 -1.285 -24.975 1.00 91.44 94 GLY A N 1
ATOM 769 C CA . GLY A 1 94 ? 15.579 -0.431 -24.288 1.00 91.44 94 GLY A CA 1
ATOM 770 C C . GLY A 1 94 ? 15.077 0.056 -22.924 1.00 91.44 94 GLY A C 1
ATOM 771 O O . GLY A 1 94 ? 14.100 -0.460 -22.373 1.00 91.44 94 GLY A O 1
ATOM 772 N N . TRP A 1 95 ? 15.784 1.038 -22.360 1.00 91.00 95 TRP A N 1
ATOM 773 C CA . TRP A 1 95 ? 15.453 1.618 -21.061 1.00 91.00 95 TRP A CA 1
ATOM 774 C C . TRP A 1 95 ? 14.198 2.491 -21.122 1.00 91.00 95 TRP A C 1
ATOM 776 O O . TRP A 1 95 ? 14.096 3.374 -21.970 1.00 91.00 95 TRP A O 1
ATOM 786 N N . THR A 1 96 ? 13.299 2.319 -20.153 1.00 88.06 96 THR A N 1
ATOM 787 C CA . THR A 1 96 ? 12.143 3.206 -19.977 1.00 88.06 96 THR A CA 1
ATOM 788 C C . THR A 1 96 ? 12.594 4.593 -19.514 1.00 88.06 96 THR A C 1
ATOM 790 O O . THR A 1 96 ? 13.499 4.731 -18.681 1.00 88.06 96 THR A O 1
ATOM 793 N N . HIS A 1 97 ? 11.977 5.622 -20.092 1.00 85.06 97 HIS A N 1
ATOM 794 C CA . HIS A 1 97 ? 12.129 7.009 -19.669 1.00 85.06 97 HIS A CA 1
ATOM 795 C C . HIS A 1 97 ? 11.267 7.258 -18.428 1.00 85.06 97 HIS A C 1
ATOM 797 O O . HIS A 1 97 ? 10.103 6.861 -18.402 1.00 85.06 97 HIS A O 1
ATOM 803 N N . VAL A 1 98 ? 11.842 7.897 -17.413 1.00 84.25 98 VAL A N 1
ATOM 804 C CA . VAL A 1 98 ? 11.117 8.342 -16.218 1.00 84.25 98 VAL A CA 1
ATOM 805 C C . VAL A 1 98 ? 10.896 9.834 -16.381 1.00 84.25 98 VAL A C 1
ATOM 807 O O . VAL A 1 98 ? 11.852 10.548 -16.671 1.00 84.25 98 VAL A O 1
ATOM 810 N N . ASP A 1 99 ? 9.650 10.275 -16.257 1.00 86.56 99 ASP A N 1
ATOM 811 C CA . ASP A 1 99 ? 9.320 11.691 -16.370 1.00 86.56 99 ASP A CA 1
ATOM 812 C C . ASP A 1 99 ? 9.832 12.462 -15.147 1.00 86.56 99 ASP A C 1
ATOM 814 O O . ASP A 1 99 ? 9.679 12.005 -14.011 1.00 86.56 99 ASP A O 1
ATOM 818 N N . GLU A 1 100 ? 10.442 13.625 -15.371 1.00 85.75 100 GLU A N 1
ATOM 819 C CA . GLU A 1 100 ? 10.908 14.489 -14.283 1.00 85.75 100 GLU A CA 1
ATOM 820 C C . GLU A 1 100 ? 9.734 15.072 -13.489 1.00 85.75 100 GLU A C 1
ATOM 822 O O . GLU A 1 100 ? 9.884 15.352 -12.297 1.00 85.75 100 GLU A O 1
ATOM 827 N N . GLU A 1 101 ? 8.555 15.176 -14.111 1.00 88.88 101 GLU A N 1
ATOM 828 C CA . GLU A 1 101 ? 7.318 15.629 -13.467 1.00 88.88 101 GLU A CA 1
ATOM 829 C C . GLU A 1 101 ? 6.817 14.670 -12.376 1.00 88.88 101 GLU A C 1
ATOM 831 O O . GLU A 1 101 ? 5.998 15.054 -11.545 1.00 88.88 101 GLU A O 1
ATOM 836 N N . TRP A 1 102 ? 7.303 13.424 -12.337 1.00 88.75 102 TRP A N 1
ATOM 837 C CA . TRP A 1 102 ? 6.918 12.456 -11.301 1.00 88.75 102 TRP A CA 1
ATOM 838 C C . TRP A 1 102 ? 7.667 12.649 -9.982 1.00 88.75 102 TRP A C 1
ATOM 840 O O . TRP A 1 102 ? 7.372 11.956 -9.005 1.00 88.75 102 TRP A O 1
ATOM 850 N N . ASN A 1 103 ? 8.643 13.558 -9.935 1.00 87.06 103 ASN A N 1
ATOM 851 C CA . ASN A 1 103 ? 9.306 13.896 -8.686 1.00 87.06 103 ASN A CA 1
ATOM 852 C C . ASN A 1 103 ? 8.309 14.559 -7.733 1.00 87.06 103 ASN A C 1
ATOM 854 O O . ASN A 1 103 ? 7.676 15.564 -8.049 1.00 87.06 103 ASN A O 1
ATOM 858 N N . VAL A 1 104 ? 8.190 13.985 -6.542 1.00 90.25 104 VAL A N 1
ATOM 859 C CA . VAL A 1 104 ? 7.311 14.483 -5.486 1.00 90.25 104 VAL A CA 1
ATOM 860 C C . VAL A 1 104 ? 8.044 15.489 -4.604 1.00 90.25 104 VAL A C 1
ATOM 862 O O . VAL A 1 104 ? 9.275 15.500 -4.534 1.00 90.25 104 VAL A O 1
ATOM 865 N N . SER A 1 105 ? 7.290 16.342 -3.908 1.00 93.00 105 SER A N 1
ATOM 866 C CA . SER A 1 105 ? 7.882 17.260 -2.937 1.00 93.00 105 SER A CA 1
ATOM 867 C C . SER A 1 105 ? 8.511 16.488 -1.772 1.00 93.00 105 SER A C 1
ATOM 869 O O . SER A 1 105 ? 8.062 15.403 -1.392 1.00 93.00 105 SER A O 1
ATOM 871 N N . GLN A 1 106 ? 9.534 17.080 -1.152 1.00 92.12 106 GLN A N 1
ATOM 872 C CA . GLN A 1 106 ? 10.156 16.515 0.048 1.00 92.12 106 GLN A CA 1
ATOM 873 C C . GLN A 1 106 ? 9.143 16.349 1.195 1.00 92.12 106 GLN A C 1
ATOM 875 O O . GLN A 1 106 ? 9.257 15.426 2.002 1.00 92.12 106 GLN A O 1
ATOM 880 N N . GLU A 1 107 ? 8.144 17.227 1.256 1.00 92.31 107 GLU A N 1
ATOM 881 C CA . GLU A 1 107 ? 7.035 17.162 2.207 1.00 92.31 107 GLU A CA 1
ATOM 882 C C . GLU A 1 107 ? 6.156 15.927 1.973 1.00 92.31 107 GLU A C 1
ATOM 884 O O . GLU A 1 107 ? 5.903 15.171 2.912 1.00 92.31 107 GLU A O 1
ATOM 889 N N . PHE A 1 108 ? 5.770 15.656 0.720 1.00 93.12 108 PHE A N 1
ATOM 890 C CA . PHE A 1 108 ? 5.017 14.453 0.362 1.00 93.12 108 PHE A CA 1
ATOM 891 C C . PHE A 1 108 ? 5.803 13.188 0.722 1.00 93.12 108 PHE A C 1
ATOM 893 O O . PHE A 1 108 ? 5.275 12.287 1.374 1.00 93.12 108 PHE A O 1
ATOM 900 N N . GLU A 1 109 ? 7.088 13.134 0.358 1.00 94.19 109 GLU A N 1
ATOM 901 C CA . GLU A 1 109 ? 7.949 11.993 0.677 1.00 94.19 109 GLU A CA 1
ATOM 902 C C . GLU A 1 109 ? 8.078 11.786 2.195 1.00 94.19 109 GLU A C 1
ATOM 904 O O . GLU A 1 109 ? 7.988 10.659 2.686 1.00 94.19 109 GLU A O 1
ATOM 909 N N . SER A 1 110 ? 8.253 12.870 2.954 1.00 95.62 110 SER A N 1
ATOM 910 C CA . SER A 1 110 ? 8.353 12.820 4.417 1.00 95.62 110 SER A CA 1
ATOM 911 C C . SER A 1 110 ? 7.051 12.345 5.058 1.00 95.62 110 SER A C 1
ATOM 913 O O . SER A 1 110 ? 7.088 11.525 5.972 1.00 95.62 110 SER A O 1
ATOM 915 N N . THR A 1 111 ? 5.907 12.797 4.542 1.00 96.00 111 THR A N 1
ATOM 916 C CA . THR A 1 111 ? 4.580 12.408 5.038 1.00 96.00 111 THR A CA 1
ATOM 917 C C . THR A 1 111 ? 4.363 10.912 4.859 1.00 96.00 111 THR A C 1
ATOM 919 O O . THR A 1 111 ? 4.006 10.212 5.805 1.00 96.00 111 THR A O 1
ATOM 922 N N . TRP A 1 112 ? 4.666 10.381 3.671 1.00 95.38 112 TRP A N 1
ATOM 923 C CA . TRP A 1 112 ? 4.536 8.949 3.409 1.00 95.38 112 TRP A CA 1
ATOM 924 C C . TRP A 1 112 ? 5.526 8.098 4.203 1.00 95.38 112 TRP A C 1
ATOM 926 O O . TRP A 1 112 ? 5.150 7.020 4.658 1.00 95.38 112 TRP A O 1
ATOM 936 N N . LYS A 1 113 ? 6.751 8.579 4.454 1.00 95.50 113 LYS A N 1
ATOM 937 C CA . LYS A 1 113 ? 7.679 7.903 5.378 1.00 95.50 113 LYS A CA 1
ATOM 938 C C . LYS A 1 113 ? 7.088 7.787 6.782 1.00 95.50 113 LYS A C 1
ATOM 940 O O . LYS A 1 113 ? 7.148 6.708 7.369 1.00 95.50 113 LYS A O 1
ATOM 945 N N . SER A 1 114 ? 6.468 8.850 7.294 1.00 97.31 114 SER A N 1
ATOM 946 C CA . SER A 1 114 ? 5.778 8.820 8.587 1.00 97.31 114 SER A CA 1
ATOM 947 C C . SER A 1 114 ? 4.571 7.878 8.578 1.00 97.31 114 SER A C 1
ATOM 949 O O . SER A 1 114 ? 4.427 7.085 9.504 1.00 97.31 114 SER A O 1
ATOM 951 N N . ILE A 1 115 ? 3.748 7.885 7.521 1.00 97.06 115 ILE A N 1
ATOM 952 C CA . ILE A 1 115 ? 2.613 6.954 7.376 1.00 97.06 115 ILE A CA 1
ATOM 953 C C . ILE A 1 115 ? 3.090 5.498 7.390 1.00 97.06 115 ILE A C 1
ATOM 955 O O . ILE A 1 115 ? 2.484 4.670 8.064 1.00 97.06 115 ILE A O 1
ATOM 959 N N . LEU A 1 116 ? 4.172 5.175 6.678 1.00 95.94 116 LEU A N 1
ATOM 960 C CA . LEU A 1 116 ? 4.722 3.818 6.636 1.00 95.94 116 LEU A CA 1
ATOM 961 C C . LEU A 1 116 ? 5.295 3.388 7.994 1.00 95.94 116 LEU A C 1
ATOM 963 O O . LEU A 1 116 ? 5.023 2.273 8.431 1.00 95.94 116 LEU A O 1
ATOM 967 N N . ALA A 1 117 ? 5.992 4.278 8.704 1.00 96.62 117 ALA A N 1
ATOM 968 C CA . ALA A 1 117 ? 6.479 3.994 10.054 1.00 96.62 117 ALA A CA 1
ATOM 969 C C . ALA A 1 117 ? 5.327 3.765 11.053 1.00 96.62 117 ALA A C 1
ATOM 971 O O . ALA A 1 117 ? 5.357 2.822 11.842 1.00 96.62 117 ALA A O 1
ATOM 972 N N . ILE A 1 118 ? 4.271 4.581 10.984 1.00 98.19 118 ILE A N 1
ATOM 973 C CA . ILE A 1 118 ? 3.058 4.391 11.793 1.00 98.19 118 ILE A CA 1
ATOM 974 C C . ILE A 1 118 ? 2.363 3.077 11.413 1.00 98.19 118 ILE A C 1
ATOM 976 O O . ILE A 1 118 ? 1.898 2.348 12.288 1.00 98.19 118 ILE A O 1
ATOM 980 N N . ARG A 1 119 ? 2.311 2.739 10.119 1.00 97.56 119 ARG A N 1
ATOM 981 C CA . ARG A 1 119 ? 1.730 1.484 9.628 1.00 97.56 119 ARG A CA 1
ATOM 982 C C . ARG A 1 119 ? 2.447 0.263 10.197 1.00 97.56 119 ARG A C 1
ATOM 984 O O . ARG A 1 119 ? 1.776 -0.716 10.514 1.00 97.56 119 ARG A O 1
ATOM 991 N N . ASP A 1 120 ? 3.769 0.296 10.327 1.00 96.81 120 ASP A N 1
ATOM 992 C CA . ASP A 1 120 ? 4.522 -0.809 10.929 1.00 96.81 120 ASP A CA 1
ATOM 993 C C . ASP A 1 120 ? 4.095 -1.044 12.384 1.00 96.81 120 ASP A C 1
ATOM 995 O O . ASP A 1 120 ? 3.832 -2.182 12.780 1.00 96.81 120 ASP A O 1
ATOM 999 N N . GLU A 1 121 ? 3.904 0.034 13.147 1.00 98.12 121 GLU A N 1
ATOM 1000 C CA . GLU A 1 121 ? 3.392 -0.038 14.517 1.00 98.12 121 GLU A CA 1
ATOM 1001 C C . GLU A 1 121 ? 1.937 -0.544 14.561 1.00 98.12 121 GLU A C 1
ATOM 1003 O O . GLU A 1 121 ? 1.607 -1.434 15.349 1.00 98.12 121 GLU A O 1
ATOM 1008 N N . VAL A 1 122 ? 1.068 -0.056 13.665 1.00 98.38 122 VAL A N 1
ATOM 1009 C CA . VAL A 1 122 ? -0.312 -0.555 13.503 1.00 98.38 122 VAL A CA 1
ATOM 1010 C C . VAL A 1 122 ? -0.314 -2.056 13.220 1.00 98.38 122 VAL A C 1
ATOM 1012 O O . VAL A 1 122 ? -1.026 -2.805 13.888 1.00 98.38 122 VAL A O 1
ATOM 1015 N N . ASN A 1 123 ? 0.508 -2.520 12.278 1.00 97.81 123 ASN A N 1
ATOM 1016 C CA . ASN A 1 123 ? 0.622 -3.935 11.936 1.00 97.81 123 ASN A CA 1
ATOM 1017 C C . ASN A 1 123 ? 1.076 -4.773 13.134 1.00 97.81 123 ASN A C 1
ATOM 1019 O O . ASN A 1 123 ? 0.548 -5.866 13.342 1.00 97.81 123 ASN A O 1
ATOM 1023 N N . GLN A 1 124 ? 1.998 -4.260 13.952 1.00 98.00 124 GLN A N 1
ATOM 1024 C CA . GLN A 1 124 ? 2.431 -4.944 15.165 1.00 98.00 124 GLN A CA 1
ATOM 1025 C C . GLN A 1 124 ? 1.283 -5.106 16.172 1.00 98.00 124 GLN A C 1
ATOM 1027 O O . GLN A 1 124 ? 1.109 -6.192 16.729 1.00 98.00 124 GLN A O 1
ATOM 1032 N N . GLN A 1 125 ? 0.480 -4.062 16.400 1.00 98.38 125 GLN A N 1
ATOM 1033 C CA . GLN A 1 125 ? -0.660 -4.147 17.320 1.00 98.38 125 GLN A CA 1
ATOM 1034 C C . GLN A 1 125 ? -1.793 -5.024 16.762 1.00 98.38 125 GLN A C 1
ATOM 1036 O O . GLN A 1 125 ? -2.383 -5.808 17.506 1.00 98.38 125 GLN A O 1
ATOM 1041 N N . LEU A 1 126 ? -2.052 -4.968 15.451 1.00 98.12 126 LEU A N 1
ATOM 1042 C CA . LEU A 1 126 ? -2.992 -5.869 14.778 1.00 98.12 126 LEU A CA 1
ATOM 1043 C C . LEU A 1 126 ? -2.569 -7.333 14.922 1.00 98.12 126 LEU A C 1
ATOM 1045 O O . LEU A 1 126 ? -3.415 -8.194 15.158 1.00 98.12 126 LEU A O 1
ATOM 1049 N N . GLU A 1 127 ? -1.274 -7.628 14.810 1.00 97.88 127 GLU A N 1
ATOM 1050 C CA . GLU A 1 127 ? -0.777 -8.994 14.951 1.00 97.88 127 GLU A CA 1
ATOM 1051 C C . GLU A 1 127 ? -0.919 -9.515 16.385 1.00 97.88 127 GLU A C 1
ATOM 1053 O O . GLU A 1 127 ? -1.376 -10.641 16.579 1.00 97.88 127 GLU A O 1
ATOM 1058 N N . LYS A 1 128 ? -0.647 -8.684 17.402 1.00 97.75 128 LYS A N 1
ATOM 1059 C CA . LYS A 1 128 ? -0.941 -9.037 18.804 1.00 97.75 128 LYS A CA 1
ATOM 1060 C C . LYS A 1 128 ? -2.421 -9.379 18.993 1.00 97.75 128 LYS A C 1
ATOM 1062 O O . LYS A 1 128 ? -2.745 -10.431 19.542 1.00 97.75 128 LYS A O 1
ATOM 1067 N N . ALA A 1 129 ? -3.311 -8.542 18.460 1.00 97.25 129 ALA A N 1
ATOM 1068 C CA . ALA A 1 129 ? -4.751 -8.765 18.532 1.00 97.25 129 ALA A CA 1
ATOM 1069 C C . ALA A 1 129 ? -5.200 -10.064 17.833 1.00 97.25 129 ALA A C 1
ATOM 1071 O O . ALA A 1 129 ? -6.133 -10.724 18.296 1.00 97.25 129 ALA A O 1
ATOM 1072 N N . ARG A 1 130 ? -4.538 -10.469 16.740 1.00 96.94 130 ARG A N 1
ATOM 1073 C CA . ARG A 1 130 ? -4.806 -11.751 16.060 1.00 96.94 130 ARG A CA 1
ATOM 1074 C C . ARG A 1 130 ? -4.325 -12.952 16.860 1.00 96.94 130 ARG A C 1
ATOM 1076 O O . ARG A 1 130 ? -5.064 -13.927 16.986 1.00 96.94 130 ARG A O 1
ATOM 1083 N N . VAL A 1 131 ? -3.116 -12.886 17.419 1.00 97.19 131 VAL A N 1
ATOM 1084 C CA . VAL A 1 131 ? -2.548 -13.960 18.253 1.00 97.19 131 VAL A CA 1
ATOM 1085 C C . VAL A 1 131 ? -3.444 -14.241 19.460 1.00 97.19 131 VAL A C 1
ATOM 1087 O O . VAL A 1 131 ? -3.705 -15.398 19.791 1.00 97.19 131 VAL A O 1
ATOM 1090 N N . GLU A 1 132 ? -3.994 -13.190 20.064 1.00 97.06 132 GLU A N 1
ATOM 1091 C CA . GLU A 1 132 ? -4.943 -13.280 21.179 1.00 97.06 132 GLU A CA 1
ATOM 1092 C C . GLU A 1 132 ? -6.386 -13.590 20.745 1.00 97.06 132 GLU A C 1
ATOM 1094 O O . GLU A 1 132 ? -7.279 -13.711 21.584 1.00 97.06 132 GLU A O 1
ATOM 1099 N N . LYS A 1 133 ? -6.626 -13.776 19.439 1.00 96.00 133 LYS A N 1
ATOM 1100 C CA . LYS A 1 133 ? -7.935 -14.070 18.828 1.00 96.00 133 LYS A CA 1
ATOM 1101 C C . LYS A 1 133 ? -8.993 -12.986 19.060 1.00 96.00 133 LYS A C 1
ATOM 1103 O O . LYS A 1 133 ? -10.189 -13.257 18.942 1.00 96.00 133 LYS A O 1
ATOM 1108 N N . ALA A 1 134 ? -8.575 -11.759 19.365 1.00 95.31 134 ALA A N 1
ATOM 1109 C CA . ALA A 1 134 ? -9.474 -10.618 19.466 1.00 95.31 134 ALA A CA 1
ATOM 1110 C C . ALA A 1 134 ? -9.986 -10.180 18.083 1.00 95.31 134 ALA A C 1
ATOM 1112 O O . ALA A 1 134 ? -11.152 -9.790 17.972 1.00 95.31 134 ALA A O 1
ATOM 1113 N N . LEU A 1 135 ? -9.144 -10.293 17.046 1.00 95.50 135 LEU A N 1
ATOM 1114 C CA . LEU A 1 135 ? -9.449 -9.981 15.643 1.00 95.50 135 LEU A CA 1
ATOM 1115 C C . LEU A 1 135 ? -9.096 -11.159 14.724 1.00 95.50 135 LEU A C 1
ATOM 1117 O O . LEU A 1 135 ? -8.063 -11.800 14.906 1.00 95.50 135 LEU A O 1
ATOM 1121 N N . GLY A 1 136 ? -9.920 -11.420 13.706 1.00 93.75 136 GLY A N 1
ATOM 1122 C CA . GLY A 1 136 ? -9.625 -12.391 12.645 1.00 93.75 136 GLY A CA 1
ATOM 1123 C C . GLY A 1 136 ? -8.877 -11.790 11.450 1.00 93.75 136 GLY A C 1
ATOM 1124 O O . GLY A 1 136 ? -8.069 -12.461 10.810 1.00 93.75 136 GLY A O 1
ATOM 1125 N N . SER A 1 137 ? -9.114 -10.514 11.149 1.00 95.06 137 SER A N 1
ATOM 1126 C CA . SER A 1 137 ? -8.530 -9.794 10.010 1.00 95.06 137 SER A CA 1
ATOM 1127 C C . SER A 1 137 ? -8.266 -8.324 10.353 1.00 95.06 137 SER A C 1
ATOM 1129 O O . SER A 1 137 ? -8.863 -7.790 11.281 1.00 95.06 137 SER A O 1
ATOM 1131 N N . SER A 1 138 ? -7.379 -7.639 9.616 1.00 96.56 138 SER A N 1
ATOM 1132 C CA . SER A 1 138 ? -7.147 -6.194 9.841 1.00 96.56 138 SER A CA 1
ATOM 1133 C C . SER A 1 138 ? -8.384 -5.347 9.532 1.00 96.56 138 SER A C 1
ATOM 1135 O O . SER A 1 138 ? -8.608 -4.322 10.165 1.00 96.56 138 SER A O 1
ATOM 1137 N N . LEU A 1 139 ? -9.233 -5.806 8.610 1.00 97.25 139 LEU A N 1
ATOM 1138 C CA . LEU A 1 139 ? -10.495 -5.148 8.283 1.00 97.25 139 LEU A CA 1
ATOM 1139 C C . LEU A 1 139 ? -11.498 -5.192 9.445 1.00 97.25 139 LEU A C 1
ATOM 1141 O O . LEU A 1 139 ? -12.435 -4.413 9.455 1.00 97.25 139 LEU A O 1
ATOM 1145 N N . GLU A 1 140 ? -11.314 -6.029 10.462 1.00 97.62 140 GLU A N 1
ATOM 1146 C CA . GLU A 1 140 ? -12.133 -5.970 11.682 1.00 97.62 140 GLU A CA 1
ATOM 1147 C C . GLU A 1 140 ? -11.713 -4.847 12.639 1.00 97.62 140 GLU A C 1
ATOM 1149 O O . GLU A 1 140 ? -12.335 -4.687 13.687 1.00 97.62 140 GLU A O 1
ATOM 1154 N N . ALA A 1 141 ? -10.666 -4.083 12.316 1.00 98.25 141 ALA A N 1
ATOM 1155 C CA . ALA A 1 141 ? -10.117 -3.056 13.188 1.00 98.25 141 ALA A CA 1
ATOM 1156 C C . ALA A 1 141 ? -10.583 -1.634 12.842 1.00 98.25 141 ALA A C 1
ATOM 1158 O O . ALA A 1 141 ? -10.750 -1.271 11.672 1.00 98.25 141 ALA A O 1
ATOM 1159 N N . ASN A 1 142 ? -10.698 -0.820 13.890 1.00 97.94 142 ASN A N 1
ATOM 1160 C CA . ASN A 1 142 ? -10.649 0.637 13.859 1.00 97.94 142 ASN A CA 1
ATOM 1161 C C . ASN A 1 142 ? -9.320 1.074 14.499 1.00 97.94 142 ASN A C 1
ATOM 1163 O O . ASN A 1 142 ? -8.991 0.636 15.605 1.00 97.94 142 ASN A O 1
ATOM 1167 N N . VAL A 1 143 ? -8.555 1.908 13.795 1.00 98.56 143 VAL A N 1
ATOM 1168 C CA . VAL A 1 143 ? -7.316 2.496 14.323 1.00 98.56 143 VAL A CA 1
ATOM 1169 C C . VAL A 1 143 ? -7.640 3.842 14.955 1.00 98.56 143 VAL A C 1
ATOM 1171 O O . VAL A 1 143 ? -8.220 4.700 14.302 1.00 98.56 143 VAL A O 1
ATOM 1174 N N . VAL A 1 144 ? -7.215 4.066 16.189 1.00 98.56 144 VAL A N 1
ATOM 1175 C CA . VAL A 1 144 ? -7.243 5.376 16.843 1.00 98.56 144 VAL A CA 1
ATOM 1176 C C . VAL A 1 144 ? -5.820 5.912 16.846 1.00 98.56 144 VAL A C 1
ATOM 1178 O O . VAL A 1 144 ? -4.940 5.313 17.454 1.00 98.56 144 VAL A O 1
ATOM 1181 N N . LEU A 1 145 ? -5.569 7.006 16.136 1.00 98.69 145 LEU A N 1
ATOM 1182 C CA . LEU A 1 145 ? -4.224 7.525 15.917 1.00 98.69 145 LEU A CA 1
ATOM 1183 C C . LEU A 1 145 ? -4.090 8.935 16.484 1.00 98.69 145 LEU A C 1
ATOM 1185 O O . LEU A 1 145 ? -4.841 9.839 16.129 1.00 98.69 145 LEU A O 1
ATOM 1189 N N . HIS A 1 146 ? -3.084 9.118 17.327 1.00 98.50 146 HIS A N 1
ATOM 1190 C CA . HIS A 1 146 ? -2.587 10.424 17.731 1.00 98.50 146 HIS A CA 1
ATOM 1191 C C . HIS A 1 146 ? -1.167 10.614 17.201 1.00 98.50 146 HIS A C 1
ATOM 1193 O O . HIS A 1 146 ? -0.345 9.703 17.321 1.00 98.50 146 HIS A O 1
ATOM 1199 N N . VAL A 1 147 ? -0.856 11.802 16.691 1.00 98.31 147 VAL A N 1
ATOM 1200 C CA . VAL A 1 147 ? 0.515 12.232 16.389 1.00 98.31 147 VAL A CA 1
ATOM 1201 C C . VAL A 1 147 ? 0.766 13.572 17.082 1.00 98.31 147 VAL A C 1
ATOM 1203 O O . VAL A 1 147 ? -0.107 14.436 17.077 1.00 98.31 147 VAL A O 1
ATOM 1206 N N . GLU A 1 148 ? 1.932 13.720 17.713 1.00 97.88 148 GLU A N 1
ATOM 1207 C CA . GLU A 1 148 ? 2.309 14.930 18.460 1.00 97.88 148 GLU A CA 1
ATOM 1208 C C . GLU A 1 148 ? 2.684 16.093 17.530 1.00 97.88 148 GLU A C 1
ATOM 1210 O O . GLU A 1 148 ? 2.423 17.255 17.836 1.00 97.88 148 GLU A O 1
ATOM 1215 N N . ASP A 1 149 ? 3.295 15.773 16.388 1.00 97.75 149 ASP A N 1
ATOM 1216 C CA . ASP A 1 149 ? 3.702 16.745 15.379 1.00 97.75 149 ASP A CA 1
ATOM 1217 C C . ASP A 1 149 ? 2.466 17.346 14.691 1.00 97.75 149 ASP A C 1
ATOM 1219 O O . ASP A 1 149 ? 1.704 16.639 14.027 1.00 97.75 149 ASP A O 1
ATOM 1223 N N . ALA A 1 150 ? 2.258 18.653 14.872 1.00 96.81 150 ALA A N 1
ATOM 1224 C CA . ALA A 1 150 ? 1.068 19.351 14.395 1.00 96.81 150 ALA A CA 1
ATOM 1225 C C . ALA A 1 150 ? 0.992 19.438 12.861 1.00 96.81 150 ALA A C 1
ATOM 1227 O O . ALA A 1 150 ? -0.107 19.373 12.308 1.00 96.81 150 ALA A O 1
ATOM 1228 N N . ASP A 1 151 ? 2.134 19.549 12.177 1.00 96.88 151 ASP A N 1
ATOM 1229 C CA . ASP A 1 151 ? 2.175 19.627 10.715 1.00 96.88 151 ASP A CA 1
ATOM 1230 C C . ASP A 1 151 ? 1.854 18.255 10.113 1.00 96.88 151 ASP A C 1
ATOM 1232 O O . ASP A 1 151 ? 1.051 18.151 9.182 1.00 96.88 151 ASP A O 1
ATOM 1236 N N . LEU A 1 152 ? 2.387 17.178 10.705 1.00 97.62 152 LEU A N 1
ATOM 1237 C CA . LEU A 1 152 ? 1.997 15.820 10.330 1.00 97.62 152 LEU A CA 1
ATOM 1238 C C . LEU A 1 152 ? 0.520 15.560 10.633 1.00 97.62 152 LEU A C 1
ATOM 1240 O O . LEU A 1 152 ? -0.174 14.996 9.791 1.00 97.62 152 LEU A O 1
ATOM 1244 N N . PHE A 1 153 ? 0.027 15.961 11.810 1.00 97.81 153 PHE A N 1
ATOM 1245 C CA . PHE A 1 153 ? -1.386 15.814 12.164 1.00 97.81 153 PHE A CA 1
ATOM 1246 C C . PHE A 1 153 ? -2.269 16.450 11.092 1.00 97.81 153 PHE A C 1
ATOM 1248 O O . PHE A 1 153 ? -3.184 15.807 10.578 1.00 97.81 153 PHE A O 1
ATOM 1255 N N . LYS A 1 154 ? -1.929 17.680 10.692 1.00 97.06 154 LYS A N 1
ATOM 1256 C CA . LYS A 1 154 ? -2.658 18.412 9.666 1.00 97.06 154 LYS A CA 1
ATOM 1257 C C . LYS A 1 154 ? -2.606 17.717 8.304 1.00 97.06 154 LYS A C 1
ATOM 1259 O O . LYS A 1 154 ? -3.644 17.562 7.666 1.00 97.06 154 LYS A O 1
ATOM 1264 N N . ALA A 1 155 ? -1.438 17.232 7.886 1.00 96.12 155 ALA A N 1
ATOM 1265 C CA . ALA A 1 155 ? -1.296 16.486 6.638 1.00 96.12 155 ALA A CA 1
ATOM 1266 C C . ALA A 1 155 ? -2.138 15.194 6.629 1.00 96.12 155 ALA A C 1
ATOM 1268 O O . ALA A 1 155 ? -2.757 14.852 5.620 1.00 96.12 155 ALA A O 1
ATOM 1269 N N . LEU A 1 156 ? -2.200 14.481 7.759 1.00 97.19 156 LEU A N 1
ATOM 1270 C CA . LEU A 1 156 ? -3.027 13.283 7.919 1.00 97.19 156 LEU A CA 1
ATOM 1271 C C . LEU A 1 156 ? -4.530 13.607 7.891 1.00 97.19 156 LEU A C 1
ATOM 1273 O O . LEU A 1 156 ? -5.300 12.846 7.299 1.00 97.19 156 LEU A O 1
ATOM 1277 N N . GLU A 1 157 ? -4.950 14.725 8.491 1.00 96.38 157 GLU A N 1
ATOM 1278 C CA . GLU A 1 157 ? -6.328 15.221 8.388 1.00 96.38 157 GLU A CA 1
ATOM 1279 C C . GLU A 1 157 ? -6.698 15.558 6.943 1.00 96.38 157 GLU A C 1
ATOM 1281 O O . GLU A 1 157 ? -7.762 15.155 6.478 1.00 96.38 157 GLU A O 1
ATOM 1286 N N . ASP A 1 158 ? -5.819 16.254 6.220 1.00 95.31 158 ASP A N 1
ATOM 1287 C CA . ASP A 1 158 ? -6.069 16.660 4.837 1.00 95.31 158 ASP A CA 1
ATOM 1288 C C . ASP A 1 158 ? -6.191 15.436 3.909 1.00 95.31 158 ASP A C 1
ATOM 1290 O O . ASP A 1 158 ? -7.093 15.382 3.071 1.00 95.31 158 ASP A O 1
ATOM 1294 N N . LEU A 1 159 ? -5.371 14.397 4.118 1.00 94.62 159 LEU A N 1
ATOM 1295 C CA . LEU A 1 159 ? -5.520 13.106 3.429 1.00 94.62 159 LEU A CA 1
ATOM 1296 C C . LEU A 1 159 ? -6.855 12.424 3.756 1.00 94.62 159 LEU A C 1
ATOM 1298 O O . LEU A 1 159 ? -7.510 11.877 2.869 1.00 94.62 159 LEU A O 1
ATOM 1302 N N . GLN A 1 160 ? -7.280 12.450 5.022 1.00 93.38 160 GLN A N 1
ATOM 1303 C CA . GLN A 1 160 ? -8.551 11.857 5.440 1.00 93.38 160 GLN A CA 1
ATOM 1304 C C . GLN A 1 160 ? -9.769 12.633 4.910 1.00 93.38 160 GLN A C 1
ATOM 1306 O O . GLN A 1 160 ? -10.806 12.022 4.648 1.00 93.38 160 GLN A O 1
ATOM 1311 N N . ALA A 1 161 ? -9.636 13.947 4.723 1.00 92.62 161 ALA A N 1
ATOM 1312 C CA . ALA A 1 161 ? -10.665 14.828 4.178 1.00 92.62 161 ALA A CA 1
ATOM 1313 C C . ALA A 1 161 ? -10.726 14.843 2.638 1.00 92.62 161 ALA A C 1
ATOM 1315 O O . ALA A 1 161 ? -11.682 15.386 2.082 1.00 92.62 161 ALA A O 1
ATOM 1316 N N . SER A 1 162 ? -9.737 14.257 1.955 1.00 89.38 162 SER A N 1
ATOM 1317 C CA . SER A 1 162 ? -9.693 14.150 0.493 1.00 89.38 162 SER A CA 1
ATOM 1318 C C . SER A 1 162 ? -10.959 13.485 -0.059 1.00 89.38 162 SER A C 1
ATOM 1320 O O . SER A 1 162 ? -11.381 12.409 0.376 1.00 89.38 162 SER A O 1
ATOM 1322 N N . ASP A 1 163 ? -11.565 14.115 -1.060 1.00 83.19 163 ASP A N 1
ATOM 1323 C CA . ASP A 1 163 ? -12.808 13.668 -1.692 1.00 83.19 163 ASP A CA 1
ATOM 1324 C C . ASP A 1 163 ? -12.585 12.612 -2.786 1.00 83.19 163 ASP A C 1
ATOM 1326 O O . ASP A 1 163 ? -13.544 12.038 -3.310 1.00 83.19 163 ASP A O 1
ATOM 1330 N N . ASN A 1 164 ? -11.327 12.273 -3.086 1.00 81.12 164 ASN A N 1
ATOM 1331 C CA . ASN A 1 164 ? -10.988 11.263 -4.088 1.00 81.12 164 ASN A CA 1
ATOM 1332 C C . ASN A 1 164 ? -11.327 9.821 -3.650 1.00 81.12 164 ASN A C 1
ATOM 1334 O O . ASN A 1 164 ? -11.219 8.877 -4.442 1.00 81.12 164 ASN A O 1
ATOM 1338 N N . GLY A 1 165 ? -11.725 9.644 -2.384 1.00 76.62 165 GLY A N 1
ATOM 1339 C CA . GLY A 1 165 ? -12.186 8.384 -1.808 1.00 76.62 165 GLY A CA 1
ATOM 1340 C C . GLY A 1 165 ? -11.107 7.308 -1.660 1.00 76.62 165 GLY A C 1
ATOM 1341 O O . GLY A 1 165 ? -11.459 6.143 -1.475 1.00 76.62 165 GLY A O 1
ATOM 1342 N N . GLN A 1 166 ? -9.821 7.658 -1.774 1.00 80.56 166 GLN A N 1
ATOM 1343 C CA . GLN A 1 166 ? -8.690 6.720 -1.724 1.00 80.56 166 GLN A CA 1
ATOM 1344 C C . GLN A 1 166 ? -7.556 7.146 -0.791 1.00 80.56 166 GLN A C 1
ATOM 1346 O O . GLN A 1 166 ? -6.819 6.273 -0.334 1.00 80.56 166 GLN A O 1
ATOM 1351 N N . ASP A 1 167 ? -7.413 8.441 -0.509 1.00 84.81 167 ASP A N 1
ATOM 1352 C CA . ASP A 1 167 ? -6.341 8.949 0.362 1.00 84.81 167 ASP A CA 1
ATOM 1353 C C . ASP A 1 167 ? -6.624 8.713 1.848 1.00 84.81 167 ASP A C 1
ATOM 1355 O O . ASP A 1 167 ? -5.727 8.817 2.685 1.00 84.81 167 ASP A O 1
ATOM 1359 N N . ALA A 1 168 ? -7.862 8.337 2.181 1.00 92.12 168 ALA A N 1
ATOM 1360 C CA . ALA A 1 168 ? -8.251 8.021 3.541 1.00 92.12 168 ALA A CA 1
ATOM 1361 C C . ALA A 1 168 ? -7.308 6.973 4.159 1.00 92.12 168 ALA A C 1
ATOM 1363 O O . ALA A 1 168 ? -7.124 5.873 3.630 1.00 92.12 168 ALA A O 1
ATOM 1364 N N . LEU A 1 169 ? -6.777 7.296 5.340 1.00 96.00 169 LEU A N 1
ATOM 1365 C CA . LEU A 1 169 ? -5.738 6.524 6.036 1.00 96.00 169 LEU A CA 1
ATOM 1366 C C . LEU A 1 169 ? -6.088 5.048 6.256 1.00 96.00 169 LEU A C 1
ATOM 1368 O O . LEU A 1 169 ? -5.198 4.198 6.293 1.00 96.00 169 LEU A O 1
ATOM 1372 N N . ARG A 1 170 ? -7.382 4.717 6.343 1.00 95.31 170 ARG A N 1
ATOM 1373 C CA . ARG A 1 170 ? -7.851 3.329 6.462 1.00 95.31 170 ARG A CA 1
ATOM 1374 C C . ARG A 1 170 ? -7.343 2.431 5.339 1.00 95.31 170 ARG A C 1
ATOM 1376 O O . ARG A 1 170 ? -7.088 1.255 5.569 1.00 95.31 170 ARG A O 1
ATOM 1383 N N . TYR A 1 171 ? -7.137 2.980 4.141 1.00 94.31 171 TYR A N 1
ATOM 1384 C CA . TYR A 1 171 ? -6.587 2.226 3.022 1.00 94.31 171 TYR A CA 1
ATOM 1385 C C . TYR A 1 171 ? -5.095 1.971 3.198 1.00 94.31 171 TYR A C 1
ATOM 1387 O O . TYR A 1 171 ? -4.653 0.851 2.967 1.00 94.31 171 TYR A O 1
ATOM 1395 N N . ALA A 1 172 ? -4.332 2.959 3.673 1.00 95.38 172 ALA A N 1
ATOM 1396 C CA . ALA A 1 172 ? -2.911 2.784 3.968 1.00 95.38 172 ALA A CA 1
ATOM 1397 C C . ALA A 1 172 ? -2.678 1.733 5.070 1.00 95.38 172 ALA A C 1
ATOM 1399 O O . ALA A 1 172 ? -1.752 0.925 4.974 1.00 95.38 172 ALA A O 1
ATOM 1400 N N . PHE A 1 173 ? -3.545 1.702 6.086 1.00 97.31 173 PHE A N 1
ATOM 1401 C CA . PHE A 1 173 ? -3.464 0.748 7.199 1.00 97.31 173 PHE A CA 1
ATOM 1402 C C . PHE A 1 173 ? -4.222 -0.565 6.962 1.00 97.31 173 PHE A C 1
ATOM 1404 O O . PHE A 1 173 ? -4.070 -1.503 7.740 1.00 97.31 173 PHE A O 1
ATOM 1411 N N . ILE A 1 174 ? -4.991 -0.668 5.873 1.00 96.69 174 ILE A N 1
ATOM 1412 C CA . ILE A 1 174 ? -5.800 -1.845 5.516 1.00 96.69 174 ILE A CA 1
ATOM 1413 C C . ILE A 1 174 ? -6.743 -2.233 6.672 1.00 96.69 174 ILE A C 1
ATOM 1415 O O . ILE A 1 174 ? -6.860 -3.396 7.067 1.00 96.69 174 ILE A O 1
ATOM 1419 N N . THR A 1 175 ? -7.416 -1.227 7.225 1.00 97.50 175 THR A N 1
ATOM 1420 C CA . THR A 1 175 ? -8.429 -1.349 8.280 1.00 97.50 175 THR A CA 1
ATOM 1421 C C . THR A 1 175 ? -9.764 -0.800 7.787 1.00 97.50 175 THR A C 1
ATOM 1423 O O . THR A 1 175 ? -9.831 -0.154 6.741 1.00 97.50 175 THR A O 1
ATOM 1426 N N . SER A 1 176 ? -10.856 -1.065 8.508 1.00 97.31 176 SER A N 1
ATOM 1427 C CA . SER A 1 176 ? -12.166 -0.531 8.096 1.00 97.31 176 SER A CA 1
ATOM 1428 C C . SER A 1 176 ? -12.327 0.946 8.411 1.00 97.31 176 SER A C 1
ATOM 1430 O O . SER A 1 176 ? -13.064 1.653 7.717 1.00 97.31 176 SER A O 1
ATOM 1432 N N . ASP A 1 177 ? -11.627 1.415 9.442 1.00 95.88 177 ASP A N 1
ATOM 1433 C CA . ASP A 1 177 ? -11.719 2.793 9.884 1.00 95.88 177 ASP A CA 1
ATOM 1434 C C . ASP A 1 177 ? -10.440 3.272 10.584 1.00 95.88 177 ASP A C 1
ATOM 1436 O O . ASP A 1 177 ? -9.651 2.468 11.101 1.00 95.88 177 ASP A O 1
ATOM 1440 N N . VAL A 1 178 ? -10.240 4.590 10.566 1.00 97.69 178 VAL A N 1
ATOM 1441 C CA . VAL A 1 178 ? -9.143 5.295 11.237 1.00 97.69 178 VAL A CA 1
ATOM 1442 C C . VAL A 1 178 ? -9.674 6.605 11.797 1.00 97.69 178 VAL A C 1
ATOM 1444 O O . VAL A 1 178 ? -10.159 7.447 11.047 1.00 97.69 178 VAL A O 1
ATOM 1447 N N . LYS A 1 179 ? -9.506 6.813 13.099 1.00 97.38 179 LYS A N 1
ATOM 1448 C CA . LYS A 1 179 ? -9.879 8.033 13.804 1.00 97.38 179 LYS A CA 1
ATOM 1449 C C . LYS A 1 179 ? -8.632 8.772 14.273 1.00 97.38 179 LYS A C 1
ATOM 1451 O O . LYS A 1 179 ? -7.905 8.266 15.127 1.00 97.38 179 LYS A O 1
ATOM 1456 N N . LEU A 1 180 ? -8.419 9.978 13.754 1.00 98.06 180 LEU A N 1
ATOM 1457 C CA . LEU A 1 180 ? -7.415 10.897 14.286 1.00 98.06 180 LEU A CA 1
ATOM 1458 C C . LEU A 1 180 ? -7.927 11.542 15.579 1.00 98.06 180 LEU A C 1
ATOM 1460 O O . LEU A 1 180 ? -9.093 11.936 15.669 1.00 98.06 180 LEU A O 1
ATOM 1464 N N . VAL A 1 181 ? -7.074 11.619 16.601 1.00 98.19 181 VAL A N 1
ATOM 1465 C CA . VAL A 1 181 ? -7.419 12.192 17.910 1.00 98.19 181 VAL A CA 1
ATOM 1466 C C . VAL A 1 181 ? -6.349 13.166 18.396 1.00 98.19 181 VAL A 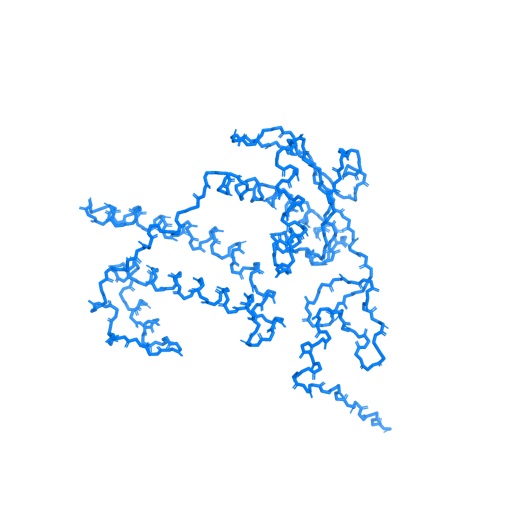C 1
ATOM 1468 O O . VAL A 1 181 ? -5.151 12.924 18.263 1.00 98.19 181 VAL A O 1
ATOM 1471 N N . ASN A 1 182 ? -6.793 14.265 19.006 1.00 96.81 182 ASN A N 1
ATOM 1472 C CA . ASN A 1 182 ? -5.908 15.318 19.515 1.00 96.81 182 ASN A CA 1
ATOM 1473 C C . ASN A 1 182 ? -5.219 14.950 20.837 1.00 96.81 182 ASN A C 1
ATOM 1475 O O . ASN A 1 182 ? -4.172 15.505 21.144 1.00 96.81 182 ASN A O 1
ATOM 1479 N N . ASP A 1 183 ? -5.798 14.037 21.623 1.00 95.56 183 ASP A N 1
ATOM 1480 C CA . ASP A 1 183 ? -5.242 13.612 22.909 1.00 95.56 183 ASP A CA 1
ATOM 1481 C C . ASP A 1 183 ? -4.702 12.172 22.812 1.00 95.56 183 ASP A C 1
ATOM 1483 O O . ASP A 1 183 ? -5.472 11.254 22.492 1.00 95.56 183 ASP A O 1
ATOM 1487 N N . PRO A 1 184 ? -3.410 11.929 23.114 1.00 96.44 184 PRO A N 1
ATOM 1488 C CA . PRO A 1 184 ? -2.850 10.580 23.134 1.00 96.44 184 PRO A CA 1
ATOM 1489 C C . PRO A 1 184 ? -3.556 9.646 24.123 1.00 96.44 184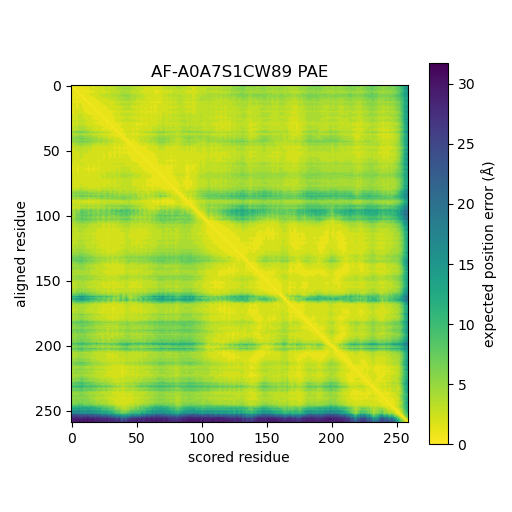 PRO A C 1
ATOM 1491 O O . PRO A 1 184 ? -3.527 8.433 23.918 1.00 96.44 184 PRO A O 1
ATOM 1494 N N . SER A 1 185 ? -4.186 10.165 25.184 1.00 96.94 185 SER A N 1
ATOM 1495 C CA . SER A 1 185 ? -4.931 9.355 26.156 1.00 96.94 185 SER A CA 1
ATOM 1496 C C . SER A 1 185 ? -6.040 8.538 25.483 1.00 96.94 185 SER A C 1
ATOM 1498 O O . SER A 1 185 ? -6.179 7.350 25.760 1.00 96.94 185 SER A O 1
ATOM 1500 N N . THR A 1 186 ? -6.730 9.121 24.497 1.00 96.88 186 THR A N 1
ATOM 1501 C CA . THR A 1 186 ? -7.821 8.459 23.767 1.00 96.88 186 THR A CA 1
ATOM 1502 C C . THR A 1 186 ? -7.324 7.259 22.959 1.00 96.88 186 THR A C 1
ATOM 1504 O O . THR A 1 186 ? -7.996 6.234 22.892 1.00 96.88 186 THR A O 1
ATOM 1507 N N . ALA A 1 187 ? -6.133 7.353 22.358 1.00 96.62 187 ALA A N 1
ATOM 1508 C CA . ALA A 1 187 ? -5.524 6.222 21.658 1.00 96.62 187 ALA A CA 1
ATOM 1509 C C . ALA A 1 187 ? -5.001 5.152 22.640 1.00 96.62 187 ALA A C 1
ATOM 1511 O O . ALA A 1 187 ? -5.074 3.961 22.344 1.00 96.62 187 ALA A O 1
ATOM 1512 N N . LYS A 1 188 ? -4.521 5.555 23.828 1.00 97.38 188 LYS A N 1
ATOM 1513 C CA . LYS A 1 188 ? -4.032 4.635 24.875 1.00 97.38 188 LYS A CA 1
ATOM 1514 C C . LYS A 1 188 ? -5.131 3.778 25.498 1.00 97.38 188 LYS A C 1
ATOM 1516 O O . LYS A 1 188 ? -4.837 2.660 25.910 1.00 97.38 188 LYS A O 1
ATOM 1521 N N . GLU A 1 189 ? -6.362 4.282 25.552 1.00 97.12 189 GLU A N 1
ATOM 1522 C CA . GLU A 1 189 ? -7.537 3.569 26.077 1.00 97.12 189 GLU A CA 1
ATOM 1523 C C . GLU A 1 189 ? -8.058 2.454 25.154 1.00 97.12 189 GLU A C 1
ATOM 1525 O O . GLU A 1 189 ? -8.933 1.684 25.553 1.00 97.12 189 GLU A O 1
ATOM 1530 N N . ALA A 1 190 ? -7.540 2.346 23.926 1.00 97.12 190 ALA A N 1
ATOM 1531 C CA . ALA A 1 190 ? -7.905 1.273 23.010 1.00 97.12 190 ALA A CA 1
ATOM 1532 C C . ALA A 1 190 ? -7.491 -0.114 23.540 1.00 97.12 190 ALA A C 1
ATOM 1534 O O . ALA A 1 190 ? -6.574 -0.240 24.352 1.00 97.12 190 ALA A O 1
ATOM 1535 N N . LEU A 1 191 ? -8.143 -1.170 23.035 1.00 95.94 191 LEU A N 1
ATOM 1536 C CA . LEU A 1 191 ? -7.906 -2.557 23.474 1.00 95.94 191 LEU A CA 1
ATOM 1537 C C . LEU A 1 191 ? -6.437 -2.978 23.354 1.00 95.94 191 LEU A C 1
ATOM 1539 O O . LEU A 1 191 ? -5.916 -3.679 24.219 1.00 95.94 191 LEU A O 1
ATOM 1543 N N . TYR A 1 192 ? -5.782 -2.532 22.286 1.00 97.94 192 TYR A N 1
ATOM 1544 C CA . TYR A 1 192 ? -4.342 -2.636 22.105 1.00 97.94 192 TYR A CA 1
ATOM 1545 C C . TYR A 1 192 ? -3.810 -1.250 21.824 1.00 97.94 192 TYR A C 1
ATOM 1547 O O . TYR A 1 192 ? -4.390 -0.527 21.014 1.00 97.94 192 TYR A O 1
ATOM 1555 N N . SER A 1 193 ? -2.703 -0.883 22.453 1.00 97.81 193 SER A N 1
ATOM 1556 C CA . SER A 1 193 ? -2.087 0.404 22.195 1.00 97.81 193 SER A CA 1
ATOM 1557 C C . SER A 1 193 ? -0.577 0.360 22.342 1.00 97.81 193 SER A C 1
ATOM 1559 O O . SER A 1 193 ? 0.002 -0.489 23.027 1.00 97.81 193 SER A O 1
ATOM 1561 N N . SER A 1 194 ? 0.069 1.289 21.659 1.00 98.12 194 SER A N 1
ATOM 1562 C CA . SER A 1 194 ? 1.498 1.525 21.762 1.00 98.12 194 SER A CA 1
ATOM 1563 C C . SER A 1 194 ? 1.824 2.965 21.406 1.00 98.12 194 SER A C 1
ATOM 1565 O O . SER A 1 194 ? 1.076 3.653 20.709 1.00 98.12 194 SER A O 1
ATOM 1567 N N . THR A 1 195 ? 2.964 3.422 21.910 1.00 97.81 195 THR A N 1
ATOM 1568 C CA . THR A 1 195 ? 3.527 4.722 21.569 1.00 97.81 195 THR A CA 1
ATOM 1569 C C . THR A 1 195 ? 4.864 4.490 20.885 1.00 97.81 195 THR A C 1
ATOM 1571 O O . THR A 1 195 ? 5.737 3.826 21.444 1.00 97.81 195 THR A O 1
ATOM 1574 N N . GLY A 1 196 ? 4.999 5.040 19.685 1.00 96.62 196 GLY A N 1
ATOM 1575 C CA . GLY A 1 196 ? 6.239 5.096 18.928 1.00 96.62 196 GLY A CA 1
ATOM 1576 C C . GLY A 1 196 ? 6.765 6.526 18.840 1.00 96.62 196 GLY A C 1
ATOM 1577 O O . GLY A 1 196 ? 6.187 7.468 19.390 1.00 96.62 196 GLY A O 1
ATOM 1578 N N . SER A 1 197 ? 7.869 6.689 18.123 1.00 96.56 197 SER A N 1
ATOM 1579 C CA . SER A 1 197 ? 8.476 7.988 17.846 1.00 96.56 197 SER A CA 1
ATOM 1580 C C . SER A 1 197 ? 8.903 8.081 16.391 1.00 96.56 197 SER A C 1
ATOM 1582 O O . SER A 1 197 ? 9.385 7.103 15.821 1.00 96.56 197 SER A O 1
ATOM 1584 N N . LEU A 1 198 ? 8.755 9.266 15.811 1.00 95.44 198 LEU A N 1
ATOM 1585 C CA . LEU A 1 198 ? 9.247 9.587 14.478 1.00 95.44 198 LEU A CA 1
ATOM 1586 C C . LEU A 1 198 ? 10.550 10.381 14.566 1.00 95.44 198 LEU A C 1
ATOM 1588 O O . LEU A 1 198 ? 10.716 11.262 15.413 1.00 95.44 198 LEU A O 1
ATOM 1592 N N . GLU A 1 199 ? 11.453 10.074 13.641 1.00 89.06 199 GLU A N 1
ATOM 1593 C CA . GLU A 1 199 ? 12.689 10.809 13.400 1.00 89.06 199 GLU A CA 1
ATOM 1594 C C . GLU A 1 199 ? 12.684 11.342 11.959 1.00 89.06 199 GLU A C 1
ATOM 1596 O O . GLU A 1 199 ? 12.180 10.686 11.047 1.00 89.06 199 GLU A O 1
ATOM 1601 N N . GLY A 1 200 ? 13.274 12.520 11.730 1.00 87.62 200 GLY A N 1
ATOM 1602 C CA . GLY A 1 200 ? 13.388 13.119 10.395 1.00 87.62 200 GLY A CA 1
ATOM 1603 C C . GLY A 1 200 ? 12.736 14.494 10.293 1.00 87.62 200 GLY A C 1
ATOM 1604 O O . GLY A 1 200 ? 13.002 15.355 11.132 1.00 87.62 200 GLY A O 1
ATOM 1605 N N . THR A 1 201 ? 11.959 14.713 9.227 1.00 91.31 201 THR A N 1
ATOM 1606 C CA . THR A 1 201 ? 11.251 15.978 8.959 1.00 91.31 201 THR A CA 1
ATOM 1607 C C . THR A 1 201 ? 10.175 16.225 10.014 1.00 91.31 201 THR A C 1
ATOM 1609 O O . THR A 1 201 ? 10.234 17.238 10.702 1.00 91.31 201 THR A O 1
ATOM 1612 N N . PHE A 1 202 ? 9.268 15.260 10.189 1.00 94.00 202 PHE A N 1
ATOM 1613 C CA . PHE A 1 202 ? 8.302 15.232 11.285 1.00 94.00 202 PHE A CA 1
ATOM 1614 C C . PHE A 1 202 ? 8.925 14.534 12.491 1.00 94.00 202 PHE A C 1
ATOM 1616 O O . PHE A 1 202 ? 9.594 13.505 12.336 1.00 94.00 202 PHE A O 1
ATOM 1623 N N . LYS A 1 203 ? 8.746 15.100 13.684 1.00 93.00 203 LYS A N 1
ATOM 1624 C CA . LYS A 1 203 ? 9.411 14.629 14.907 1.00 93.00 203 LYS A CA 1
ATOM 1625 C C . LYS A 1 203 ? 8.442 14.587 16.069 1.00 93.00 203 LYS A C 1
ATOM 1627 O O . LYS A 1 203 ? 7.596 15.456 16.215 1.00 93.00 203 LYS A O 1
ATOM 1632 N N . GLY A 1 204 ? 8.657 13.629 16.957 1.00 94.94 204 GLY A N 1
ATOM 1633 C CA . GLY A 1 204 ? 7.875 13.503 18.181 1.00 94.94 204 GLY A CA 1
ATOM 1634 C C . GLY A 1 204 ? 7.235 12.136 18.301 1.00 94.94 204 GLY A C 1
ATOM 1635 O O . GLY A 1 204 ? 7.502 11.219 17.517 1.00 94.94 204 GLY A O 1
ATOM 1636 N N . SER A 1 205 ? 6.425 11.992 19.337 1.00 97.12 205 SER A N 1
ATOM 1637 C CA . SER A 1 205 ? 5.725 10.754 19.625 1.00 97.12 205 SER A CA 1
ATOM 1638 C C . SER A 1 205 ? 4.459 10.607 18.782 1.00 97.12 205 SER A C 1
ATOM 1640 O O . SER A 1 205 ? 3.823 11.572 18.359 1.00 97.12 205 SER A O 1
ATOM 1642 N N . PHE A 1 206 ? 4.069 9.364 18.543 1.00 98.38 206 PHE A N 1
ATOM 1643 C CA . PH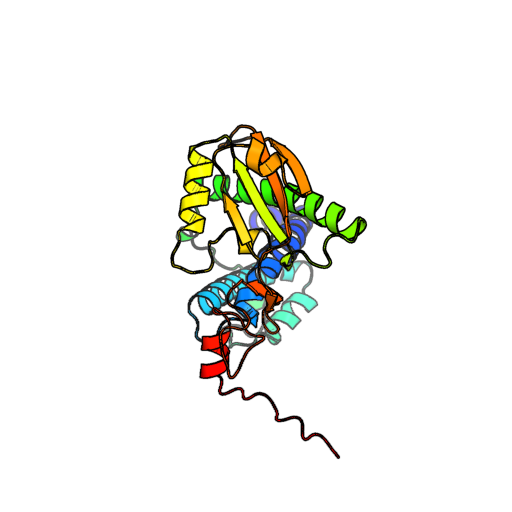E A 1 206 ? 2.746 9.028 18.039 1.00 98.38 206 PHE A CA 1
ATOM 1644 C C . PHE A 1 206 ? 2.196 7.866 18.852 1.00 98.38 206 PHE A C 1
ATOM 1646 O O . PHE A 1 206 ? 2.949 7.030 19.347 1.00 98.38 206 PHE A O 1
ATOM 1653 N N . THR A 1 207 ? 0.882 7.818 19.022 1.00 98.69 207 THR A N 1
ATOM 1654 C CA . THR A 1 207 ? 0.211 6.730 19.732 1.00 98.69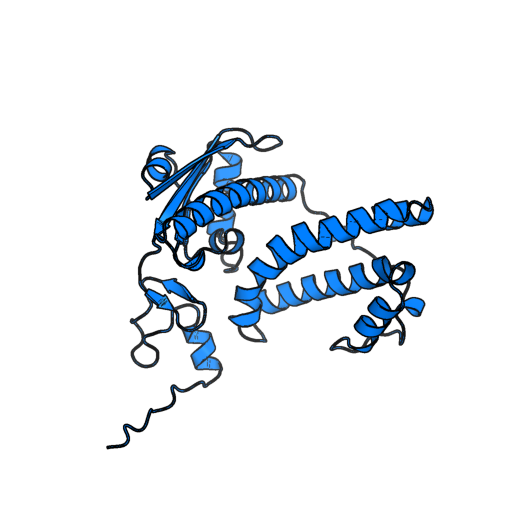 207 THR A CA 1
ATOM 1655 C C . THR A 1 207 ? -0.792 6.069 18.808 1.00 98.69 207 THR A C 1
ATOM 1657 O O . THR A 1 207 ? -1.668 6.732 18.256 1.00 98.69 207 THR A O 1
ATOM 1660 N N . VAL A 1 208 ? -0.662 4.754 18.676 1.00 98.62 208 VAL A N 1
ATOM 1661 C CA . VAL A 1 208 ? -1.584 3.892 17.944 1.00 98.62 208 VAL A CA 1
ATOM 1662 C C . VAL A 1 208 ? -2.447 3.152 18.954 1.00 98.62 208 VAL A C 1
ATOM 1664 O O . VAL A 1 208 ? -1.930 2.540 19.884 1.00 98.62 208 VAL A O 1
ATOM 1667 N N . GLY A 1 209 ? -3.756 3.187 18.746 1.00 98.50 209 GLY A N 1
ATOM 1668 C CA . GLY A 1 209 ? -4.746 2.364 19.421 1.00 98.50 209 GLY A CA 1
ATOM 1669 C C . GLY A 1 209 ? -5.500 1.498 18.415 1.00 98.50 209 GLY A C 1
ATOM 1670 O O . GLY A 1 209 ? -5.785 1.945 17.307 1.00 98.50 209 GLY A O 1
ATOM 1671 N N . ILE A 1 210 ? -5.842 0.267 18.786 1.00 98.56 210 ILE A N 1
ATOM 1672 C CA . ILE A 1 210 ? -6.630 -0.663 17.971 1.00 98.56 210 ILE A CA 1
ATOM 1673 C C . ILE A 1 210 ? -7.880 -1.072 18.742 1.00 98.56 210 ILE A C 1
ATOM 1675 O O . ILE A 1 210 ? -7.797 -1.640 19.831 1.00 98.56 210 ILE A O 1
ATOM 1679 N N . ASN A 1 211 ? -9.036 -0.838 18.129 1.00 98.06 211 ASN A N 1
ATOM 1680 C CA . ASN A 1 211 ? -10.342 -1.304 18.582 1.00 98.06 211 ASN A CA 1
ATOM 1681 C C . ASN A 1 211 ? -10.999 -2.174 17.507 1.00 98.06 211 ASN A C 1
ATOM 1683 O O . ASN A 1 211 ? -10.533 -2.242 16.369 1.00 98.06 211 ASN A O 1
ATOM 1687 N N . LYS A 1 212 ? -12.114 -2.827 17.849 1.00 97.81 212 LYS A N 1
ATOM 1688 C CA . LYS A 1 212 ? -12.979 -3.442 16.835 1.00 97.81 212 LYS A CA 1
ATOM 1689 C C . LYS A 1 212 ? -13.692 -2.355 16.037 1.00 97.81 212 LYS A C 1
ATOM 1691 O O . LYS A 1 212 ? -14.174 -1.386 16.617 1.00 97.81 212 LYS A O 1
ATOM 1696 N N . ALA A 1 213 ? -13.765 -2.531 14.724 1.00 97.69 213 ALA A N 1
ATOM 1697 C CA . ALA A 1 213 ? -14.560 -1.685 13.853 1.00 97.69 213 ALA A CA 1
ATOM 1698 C C . ALA A 1 213 ? -16.051 -1.815 14.189 1.00 97.69 213 ALA A C 1
ATOM 1700 O O . ALA A 1 213 ? -16.536 -2.894 14.537 1.00 97.69 213 ALA A O 1
ATOM 1701 N N . GLU A 1 214 ? -16.777 -0.708 14.066 1.00 96.69 214 GLU A N 1
ATOM 1702 C CA . GLU A 1 214 ? -18.215 -0.674 14.306 1.00 96.69 214 GLU A CA 1
ATOM 1703 C C . GLU A 1 214 ? -19.019 -1.217 13.117 1.00 96.69 214 GLU A C 1
ATOM 1705 O O . GLU A 1 214 ? -18.566 -1.255 11.970 1.00 96.69 214 GLU A O 1
ATOM 1710 N N . GLY A 1 215 ? -20.267 -1.596 13.391 1.00 96.44 215 GLY A N 1
ATOM 1711 C CA . GLY A 1 215 ? -21.192 -2.082 12.375 1.00 96.44 215 GLY A CA 1
ATOM 1712 C C . GLY A 1 215 ? -20.963 -3.544 12.004 1.00 96.44 215 GLY A C 1
ATOM 1713 O O . GLY A 1 215 ? -20.588 -4.366 12.839 1.00 96.44 215 GLY A O 1
ATOM 1714 N N . SER A 1 216 ? -21.258 -3.882 10.751 1.00 97.75 216 SER A N 1
ATOM 1715 C CA . SER A 1 216 ? -21.216 -5.260 10.253 1.00 97.75 216 SER A CA 1
ATOM 1716 C C . SER A 1 216 ? -20.308 -5.393 9.038 1.00 97.75 216 SER A C 1
ATOM 1718 O O . SER A 1 216 ? -20.093 -4.438 8.290 1.00 97.75 216 SER A O 1
ATOM 1720 N N . LYS A 1 217 ? -19.787 -6.604 8.828 1.00 97.75 217 LYS A N 1
ATOM 1721 C CA . LYS A 1 217 ? -18.934 -6.936 7.687 1.00 97.75 217 LYS A CA 1
ATOM 1722 C C . LYS A 1 217 ? -19.725 -6.885 6.381 1.00 97.75 217 LYS A C 1
ATOM 1724 O O . LYS A 1 217 ? -20.708 -7.599 6.221 1.00 97.75 217 LYS A O 1
ATOM 1729 N N . CYS A 1 218 ? -19.233 -6.127 5.408 1.00 97.56 218 CYS A N 1
ATOM 1730 C CA . CYS A 1 218 ? -19.720 -6.169 4.034 1.00 97.56 218 CYS A CA 1
ATOM 1731 C C . CYS A 1 218 ? -19.298 -7.479 3.354 1.00 97.56 218 CYS A C 1
ATOM 1733 O O . CYS A 1 218 ? -18.104 -7.768 3.251 1.00 97.56 218 CYS A O 1
ATOM 1735 N N . ALA A 1 219 ? -20.244 -8.240 2.803 1.00 95.50 219 ALA A N 1
ATOM 1736 C CA . ALA A 1 219 ? -19.961 -9.512 2.133 1.00 95.50 219 ALA A CA 1
ATOM 1737 C C . ALA A 1 219 ? -19.071 -9.363 0.882 1.00 95.50 219 ALA A C 1
ATOM 1739 O O . ALA A 1 219 ? -18.394 -10.311 0.484 1.00 95.50 219 ALA A O 1
ATOM 1740 N N . ARG A 1 220 ? -19.024 -8.164 0.279 1.00 94.50 220 ARG A N 1
ATOM 1741 C CA . ARG A 1 220 ? -18.271 -7.900 -0.956 1.00 94.50 220 ARG A CA 1
ATOM 1742 C C . ARG A 1 220 ? -16.847 -7.402 -0.731 1.00 94.50 220 ARG A C 1
ATOM 1744 O O . ARG A 1 220 ? -15.919 -7.965 -1.295 1.00 94.50 220 ARG A O 1
ATOM 1751 N N . CYS A 1 221 ? -16.671 -6.321 0.028 1.00 95.12 221 CYS A N 1
ATOM 1752 C CA . CYS A 1 221 ? -15.344 -5.729 0.248 1.00 95.12 221 CYS A CA 1
ATOM 1753 C C . CYS A 1 221 ? -14.742 -6.062 1.611 1.00 95.12 221 CYS A C 1
ATOM 1755 O O . CYS A 1 221 ? -13.663 -5.570 1.922 1.00 95.12 221 CYS A O 1
ATOM 1757 N N . TRP A 1 222 ? -15.462 -6.814 2.449 1.00 96.56 222 TRP A N 1
ATOM 1758 C CA . TRP A 1 222 ? -15.042 -7.266 3.782 1.00 96.56 222 TRP A CA 1
ATOM 1759 C C . TRP A 1 222 ? -14.723 -6.174 4.803 1.00 96.56 222 TRP A C 1
ATOM 1761 O O . TRP A 1 222 ? -14.378 -6.501 5.934 1.00 96.56 222 TRP A O 1
ATOM 1771 N N . ASN A 1 223 ? -14.891 -4.903 4.439 1.00 96.75 223 ASN A N 1
ATOM 1772 C CA . ASN A 1 223 ? -14.839 -3.797 5.382 1.00 96.75 223 ASN A CA 1
ATOM 1773 C C . ASN A 1 223 ? -16.102 -3.805 6.250 1.00 96.75 223 ASN A C 1
ATOM 1775 O O . ASN A 1 223 ? -17.177 -4.217 5.802 1.00 96.75 223 ASN A O 1
ATOM 1779 N N . TYR A 1 224 ? -15.959 -3.320 7.470 1.00 97.75 224 TYR A N 1
ATOM 1780 C CA . TYR A 1 224 ? -17.018 -3.109 8.435 1.00 97.75 224 TYR A CA 1
ATOM 1781 C C . TYR A 1 224 ? -17.585 -1.708 8.247 1.00 97.75 224 TYR A C 1
ATOM 1783 O O . TYR A 1 224 ? -16.847 -0.740 8.075 1.00 97.75 224 TYR A O 1
ATOM 1791 N N . SER A 1 225 ? -18.909 -1.618 8.218 1.00 97.19 225 SER A N 1
ATOM 1792 C CA . SER A 1 225 ? -19.625 -0.351 8.120 1.00 97.19 225 SER A CA 1
ATOM 1793 C C . SER A 1 225 ? -20.918 -0.440 8.916 1.00 97.19 225 SER A C 1
ATOM 1795 O O . SER A 1 225 ? -21.598 -1.471 8.932 1.00 97.19 225 SER A O 1
ATOM 1797 N N . THR A 1 226 ? -21.281 0.667 9.556 1.00 97.12 226 THR A N 1
ATOM 1798 C CA . THR A 1 226 ? -22.566 0.832 10.247 1.00 97.12 226 THR A CA 1
ATOM 1799 C C . THR A 1 226 ? -23.746 0.917 9.279 1.00 97.12 226 THR A C 1
ATOM 1801 O O . THR A 1 226 ? -24.888 0.809 9.711 1.00 97.12 226 THR A O 1
ATOM 1804 N N . GLN A 1 227 ? -23.484 1.080 7.977 1.00 96.75 227 GLN A N 1
ATOM 1805 C CA . GLN A 1 227 ? -24.504 1.153 6.928 1.00 96.75 227 GLN A CA 1
ATOM 1806 C C . GLN A 1 227 ? -24.833 -0.215 6.307 1.00 96.75 227 GLN A C 1
ATOM 1808 O O . GLN A 1 227 ? -25.774 -0.325 5.519 1.00 96.75 227 GLN A O 1
ATOM 1813 N N . VAL A 1 228 ? -24.081 -1.273 6.639 1.00 97.06 228 VAL A N 1
ATOM 1814 C CA . VAL A 1 228 ? -24.459 -2.643 6.256 1.00 97.06 228 VAL A CA 1
ATOM 1815 C C . VAL A 1 228 ? -25.785 -2.991 6.941 1.00 97.06 228 VAL A C 1
ATOM 1817 O O . VAL A 1 228 ? -25.939 -2.785 8.142 1.00 97.06 228 VAL A O 1
ATOM 1820 N N . GLY A 1 229 ? -26.743 -3.506 6.172 1.00 95.06 229 GLY A N 1
ATOM 1821 C CA . GLY A 1 229 ? -28.103 -3.819 6.624 1.00 95.06 229 GLY A CA 1
ATOM 1822 C C . GLY A 1 229 ? -29.150 -2.760 6.276 1.00 95.06 229 GLY A C 1
ATOM 1823 O O . GLY A 1 229 ? -30.336 -3.007 6.474 1.00 95.06 229 GLY A O 1
ATOM 1824 N N . MET A 1 230 ? -28.749 -1.599 5.745 1.00 95.12 230 MET A N 1
ATOM 1825 C CA . MET A 1 230 ? -29.692 -0.519 5.425 1.00 95.12 230 MET A CA 1
ATOM 1826 C C . MET A 1 230 ? -30.422 -0.695 4.085 1.00 95.12 230 MET A C 1
ATOM 1828 O O . MET A 1 230 ? -31.502 -0.133 3.905 1.00 95.12 230 MET A O 1
ATOM 1832 N N . ASP A 1 231 ? -29.864 -1.462 3.145 1.00 94.75 231 ASP A N 1
ATOM 1833 C CA . ASP A 1 231 ? -30.514 -1.757 1.866 1.00 94.75 231 ASP A CA 1
ATOM 1834 C C . ASP A 1 231 ? -31.380 -3.022 1.956 1.00 94.75 231 ASP A C 1
ATOM 1836 O O . ASP A 1 231 ? -30.919 -4.062 2.422 1.00 94.75 231 ASP A O 1
ATOM 1840 N N . GLN A 1 232 ? -32.631 -2.948 1.489 1.00 91.56 232 GLN A N 1
ATOM 1841 C CA . GLN A 1 232 ? -33.573 -4.074 1.575 1.00 91.56 232 GLN A CA 1
ATOM 1842 C C . GLN A 1 232 ? -33.237 -5.218 0.612 1.00 91.56 232 GLN A C 1
ATOM 1844 O O . GLN A 1 232 ? -33.493 -6.376 0.932 1.00 91.56 232 GLN A O 1
ATOM 1849 N N . GLU A 1 233 ? -32.693 -4.905 -0.566 1.00 91.12 233 GLU A N 1
ATOM 1850 C CA . GLU A 1 233 ? -32.358 -5.911 -1.576 1.00 91.12 233 GLU A CA 1
ATOM 1851 C C . GLU A 1 233 ? -30.988 -6.531 -1.284 1.00 91.12 233 GLU A C 1
ATOM 1853 O O . GLU A 1 233 ? -30.819 -7.738 -1.400 1.00 91.12 233 GLU A O 1
ATOM 1858 N N . HIS A 1 234 ? -30.023 -5.730 -0.837 1.00 92.75 234 HIS A N 1
ATOM 1859 C CA . HIS A 1 234 ? -28.643 -6.130 -0.591 1.00 92.75 234 HIS A CA 1
ATOM 1860 C C . HIS A 1 234 ? -28.207 -5.856 0.857 1.00 92.75 234 HIS A C 1
ATOM 1862 O O . HIS A 1 234 ? -27.246 -5.127 1.103 1.00 92.75 234 HIS A O 1
ATOM 1868 N N . ALA A 1 235 ? -28.880 -6.489 1.823 1.00 94.56 235 ALA A N 1
ATOM 1869 C CA . ALA A 1 235 ? -28.662 -6.255 3.255 1.00 94.56 235 ALA A CA 1
ATOM 1870 C C . ALA A 1 235 ? -27.218 -6.510 3.740 1.00 94.56 235 ALA A C 1
ATOM 1872 O O . ALA A 1 235 ? -26.767 -5.878 4.687 1.00 94.56 235 ALA A O 1
ATOM 1873 N N . GLU A 1 236 ? -26.448 -7.385 3.091 1.00 95.44 236 GLU A N 1
ATOM 1874 C CA . GLU A 1 236 ? -25.056 -7.677 3.484 1.00 95.44 236 GLU A CA 1
ATOM 1875 C C . GLU A 1 236 ? -24.013 -6.753 2.825 1.00 95.44 236 GLU A C 1
ATOM 1877 O O . GLU A 1 236 ? -22.806 -6.991 2.917 1.00 95.44 236 GLU A O 1
ATOM 1882 N N . ILE A 1 237 ? -24.448 -5.713 2.111 1.00 96.50 237 ILE A N 1
ATOM 1883 C CA . ILE A 1 237 ? -23.581 -4.862 1.293 1.00 96.50 237 ILE A CA 1
ATOM 1884 C C . ILE A 1 237 ? -23.500 -3.452 1.887 1.00 96.50 237 ILE A C 1
ATOM 1886 O O . ILE A 1 237 ? -24.509 -2.853 2.242 1.00 96.50 237 ILE A O 1
ATOM 1890 N N . CYS A 1 238 ? -22.283 -2.907 1.980 1.00 96.25 238 CYS A N 1
ATOM 1891 C CA . CYS A 1 238 ? -22.058 -1.541 2.459 1.00 96.25 238 CYS A CA 1
ATOM 1892 C C . CYS A 1 238 ? -22.387 -0.474 1.402 1.00 96.25 238 CYS A C 1
ATOM 1894 O O . CYS A 1 238 ? -22.445 -0.745 0.198 1.00 96.25 238 CYS A O 1
ATOM 1896 N N . GLU A 1 239 ? -22.487 0.771 1.859 1.00 94.44 239 GLU A N 1
ATOM 1897 C CA . GLU A 1 239 ? -22.813 1.968 1.083 1.00 94.44 239 GLU A CA 1
ATOM 1898 C C . GLU A 1 239 ? -21.888 2.187 -0.121 1.00 94.44 239 GLU A C 1
ATOM 1900 O O . GLU A 1 239 ? -22.327 2.637 -1.177 1.00 94.44 239 GLU A O 1
ATOM 1905 N N . ARG A 1 240 ? -20.616 1.793 -0.006 1.00 92.75 240 ARG A N 1
ATOM 1906 C CA . ARG A 1 240 ? -19.632 1.902 -1.090 1.00 92.75 240 ARG A CA 1
ATOM 1907 C C . ARG A 1 240 ? -19.811 0.839 -2.173 1.00 92.75 240 ARG A C 1
ATOM 1909 O O . ARG A 1 240 ? -19.574 1.089 -3.352 1.00 92.75 240 ARG A O 1
ATOM 1916 N N . CYS A 1 241 ? -20.177 -0.376 -1.780 1.00 94.69 241 CYS A N 1
ATOM 1917 C CA . CYS A 1 241 ? -20.310 -1.505 -2.699 1.00 94.69 241 CYS A CA 1
ATOM 1918 C C . CYS A 1 241 ? -21.656 -1.514 -3.425 1.00 94.69 241 CYS A C 1
ATOM 1920 O O . CYS A 1 241 ? -21.742 -2.051 -4.531 1.00 94.69 241 CYS A O 1
ATOM 1922 N N . LEU A 1 242 ? -22.687 -0.932 -2.814 1.00 94.88 242 LEU A N 1
ATOM 1923 C CA . LEU A 1 242 ? -24.054 -0.959 -3.316 1.00 94.88 242 LEU A CA 1
ATOM 1924 C C . LEU A 1 242 ? -24.208 -0.320 -4.714 1.00 94.88 242 LEU A C 1
ATOM 1926 O O . LEU A 1 242 ? -24.788 -0.978 -5.582 1.00 94.88 242 LEU A O 1
ATOM 1930 N N . PRO A 1 243 ? -23.653 0.878 -5.012 1.00 93.50 243 PRO A N 1
ATOM 1931 C CA . PRO A 1 243 ? -23.722 1.457 -6.356 1.00 93.50 243 PRO A CA 1
ATOM 1932 C C . PRO A 1 243 ? -23.081 0.561 -7.420 1.00 93.50 243 PRO A C 1
ATOM 1934 O O . PRO A 1 243 ? -23.647 0.380 -8.497 1.00 93.50 243 PRO A O 1
ATOM 1937 N N . VAL A 1 244 ? -21.945 -0.063 -7.085 1.00 93.69 244 VAL A N 1
ATOM 1938 C CA . VAL A 1 244 ? -21.207 -0.951 -7.993 1.00 93.69 244 VAL A CA 1
ATOM 1939 C C . VAL A 1 244 ? -22.026 -2.195 -8.332 1.00 93.69 244 VAL A C 1
ATOM 1941 O O . VAL A 1 244 ? -22.136 -2.575 -9.499 1.00 93.69 244 VAL A O 1
ATOM 1944 N N . ILE A 1 245 ? -22.629 -2.821 -7.316 1.00 93.12 245 ILE A N 1
ATOM 1945 C CA . ILE A 1 245 ? -23.496 -3.992 -7.489 1.00 93.12 245 ILE A CA 1
ATOM 1946 C C . ILE A 1 245 ? -24.700 -3.643 -8.363 1.00 93.12 245 ILE A C 1
ATOM 1948 O O . ILE A 1 245 ? -24.924 -4.306 -9.379 1.00 93.12 245 ILE A O 1
ATOM 1952 N N . ARG A 1 246 ? -25.409 -2.557 -8.043 1.00 92.94 246 ARG A N 1
ATOM 1953 C CA . ARG A 1 246 ? -26.571 -2.112 -8.821 1.00 92.94 246 ARG A CA 1
ATOM 1954 C C . ARG A 1 246 ? -26.219 -1.855 -10.284 1.00 92.94 246 ARG A C 1
ATOM 1956 O O . ARG A 1 246 ? -26.926 -2.328 -11.170 1.00 92.94 246 ARG A O 1
ATOM 1963 N N . LYS A 1 247 ? -25.100 -1.177 -10.560 1.00 91.50 247 LYS A N 1
ATOM 1964 C CA . LYS A 1 247 ? -24.668 -0.900 -11.939 1.00 91.50 247 LYS A CA 1
ATOM 1965 C C . LYS A 1 247 ? -24.261 -2.161 -12.701 1.00 91.50 247 LYS A C 1
ATOM 1967 O O . LYS A 1 247 ? -24.504 -2.249 -13.901 1.00 91.50 247 LYS A O 1
ATOM 1972 N N . SER A 1 248 ? -23.665 -3.143 -12.024 1.00 88.12 248 SER A N 1
ATOM 1973 C CA . SER A 1 248 ? -23.337 -4.438 -12.638 1.00 88.12 248 SER A CA 1
ATOM 1974 C C . SER A 1 248 ? -24.564 -5.288 -12.984 1.00 88.12 248 SER A C 1
ATOM 1976 O O . SER A 1 248 ? -24.434 -6.272 -13.708 1.00 88.12 248 SER A O 1
ATOM 1978 N N . GLY A 1 249 ? -25.746 -4.930 -12.470 1.00 86.00 249 GLY A N 1
ATOM 1979 C CA . GLY A 1 249 ? -26.971 -5.703 -12.653 1.00 86.00 249 GLY A CA 1
ATOM 1980 C C . GLY A 1 249 ? -26.968 -7.040 -11.907 1.00 86.00 249 GLY A C 1
ATOM 1981 O O . GLY A 1 249 ? -27.781 -7.911 -12.219 1.00 86.00 249 GLY A O 1
ATOM 1982 N N . PHE A 1 250 ? -26.054 -7.224 -10.947 1.00 85.94 250 PHE A N 1
ATOM 1983 C CA . PHE A 1 250 ? -26.000 -8.426 -10.127 1.00 85.94 250 PHE A CA 1
ATOM 1984 C C . PHE A 1 250 ? -27.270 -8.536 -9.281 1.00 85.94 250 PHE A C 1
ATOM 1986 O O . PHE A 1 250 ? -27.605 -7.627 -8.526 1.00 85.94 250 PHE A O 1
ATOM 1993 N N . LYS A 1 251 ? -27.949 -9.678 -9.388 1.00 82.69 251 LYS A N 1
ATOM 1994 C CA . LYS A 1 251 ? -29.118 -10.020 -8.578 1.00 82.69 251 LYS A CA 1
ATOM 1995 C C . LYS A 1 251 ? -28.756 -11.167 -7.657 1.00 82.69 251 LYS A C 1
ATOM 1997 O O . LYS A 1 251 ? -28.101 -12.116 -8.092 1.00 82.69 251 LYS A O 1
ATOM 2002 N N . ILE A 1 252 ? -29.203 -11.092 -6.407 1.00 81.25 252 ILE A N 1
ATOM 2003 C CA . ILE A 1 252 ? -29.028 -12.198 -5.469 1.00 81.25 252 ILE A CA 1
ATOM 2004 C C . ILE A 1 252 ? -29.786 -13.405 -6.032 1.00 81.25 252 ILE A C 1
ATOM 2006 O O . ILE A 1 252 ? -30.980 -13.283 -6.326 1.00 81.25 252 ILE A O 1
ATOM 2010 N N . PRO A 1 253 ? -29.122 -14.559 -6.218 1.00 80.44 253 PRO A N 1
ATOM 2011 C CA . PRO A 1 253 ? -29.813 -15.769 -6.620 1.00 80.44 253 PRO A CA 1
ATOM 2012 C C . PRO A 1 253 ? -30.894 -16.088 -5.588 1.00 80.44 253 PRO A C 1
ATOM 2014 O O . PRO A 1 253 ? -30.598 -16.244 -4.404 1.00 80.44 253 PRO A O 1
ATOM 2017 N N . THR A 1 254 ? -32.149 -16.201 -6.020 1.00 78.06 254 THR A N 1
ATOM 2018 C CA . THR A 1 254 ? -33.202 -16.755 -5.169 1.00 78.06 254 THR A CA 1
ATOM 2019 C C . THR A 1 254 ? -32.846 -18.208 -4.899 1.00 78.06 254 THR A C 1
ATOM 2021 O O . THR A 1 254 ? -32.971 -19.053 -5.788 1.00 78.06 254 THR A O 1
ATOM 2024 N N . LEU A 1 255 ? -32.371 -18.500 -3.688 1.00 67.62 255 LEU A N 1
ATOM 2025 C CA . LEU A 1 255 ? -32.270 -19.870 -3.212 1.00 67.62 255 LEU A CA 1
ATOM 2026 C C . LEU A 1 255 ? -33.697 -20.417 -3.182 1.00 67.62 255 LEU A C 1
ATOM 2028 O O . LEU A 1 255 ? -34.485 -20.071 -2.306 1.00 67.62 255 LEU A O 1
ATOM 2032 N N . SER A 1 256 ? -34.048 -21.225 -4.184 1.00 56.44 256 SER A N 1
ATOM 2033 C CA . SER A 1 256 ? -35.236 -22.066 -4.121 1.00 56.44 256 SER A CA 1
ATOM 2034 C C . SER A 1 256 ? -35.066 -22.931 -2.884 1.00 56.44 256 SER A C 1
ATOM 2036 O O . SER A 1 256 ? -34.246 -23.849 -2.888 1.00 56.44 256 SER A O 1
ATOM 2038 N N . THR A 1 257 ? -35.809 -22.637 -1.821 1.00 53.38 257 THR A N 1
ATOM 2039 C CA . THR A 1 257 ? -36.004 -23.579 -0.726 1.00 53.38 257 THR A CA 1
ATOM 2040 C C . THR A 1 257 ? -36.676 -24.800 -1.336 1.00 53.38 257 THR A C 1
ATOM 2042 O O . THR A 1 257 ? -37.883 -24.795 -1.573 1.00 53.38 257 THR A O 1
ATOM 2045 N N . ALA A 1 258 ? -35.873 -25.799 -1.701 1.00 50.00 258 ALA A N 1
ATOM 2046 C CA . ALA A 1 258 ? -36.371 -27.127 -1.992 1.00 50.00 258 ALA A CA 1
ATOM 2047 C C . ALA A 1 258 ? -37.106 -27.594 -0.729 1.00 50.00 258 ALA A C 1
ATOM 2049 O O . ALA A 1 258 ? -36.501 -27.663 0.343 1.00 50.00 258 ALA A O 1
ATOM 2050 N N . ALA A 1 259 ? -38.420 -27.755 -0.873 1.00 45.06 259 ALA A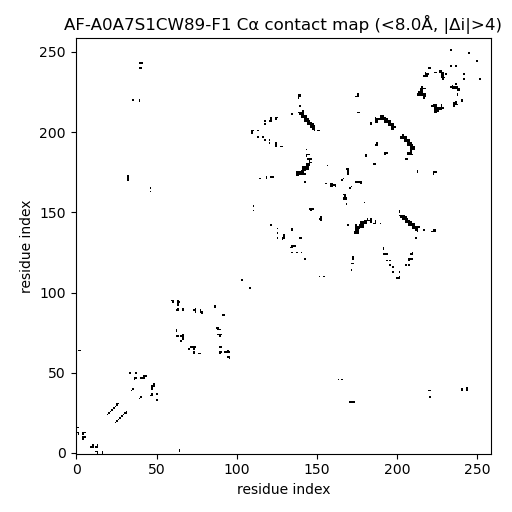 N 1
ATOM 2051 C CA . ALA A 1 259 ? -39.323 -28.280 0.142 1.00 45.06 259 ALA A CA 1
ATOM 2052 C C . ALA A 1 259 ? -38.992 -29.737 0.484 1.00 45.06 259 ALA A C 1
ATOM 2054 O O . ALA A 1 259 ? -38.503 -30.455 -0.421 1.00 45.06 259 ALA A O 1
#

Secondary structure (DSSP, 8-state):
-HHHHHHTT-HHHHHHHHHHIIIIIIIIIIHHHHHHHHHHS-TT-HHHHHHHHHHHHHHHHHHHHHTTTSHHHHHHHHHT-SS--SSSSGGGT-PPPPPGGGPPPHHHHHHHHHHHHHHHHHHHHHHHHHHTTS-SSGGGEEEEEEES-HHHHHHHHHHHH-TTSS-SHHHHHTSSEEEE-S-HHHHHTSSEEEEEEE-SSS-EEEEEEEEEPSSEE-TTT--EETTTT--SS-TT--TTHHHHHHHHT----------

Organism: NCBI:txid249345

pLDDT: mean 94.05, std 6.84, range [45.06, 98.69]

Mean predicted aligned error: 4.53 Å

Radius of gyration: 21.78 Å; Cα contacts (8 Å, |Δi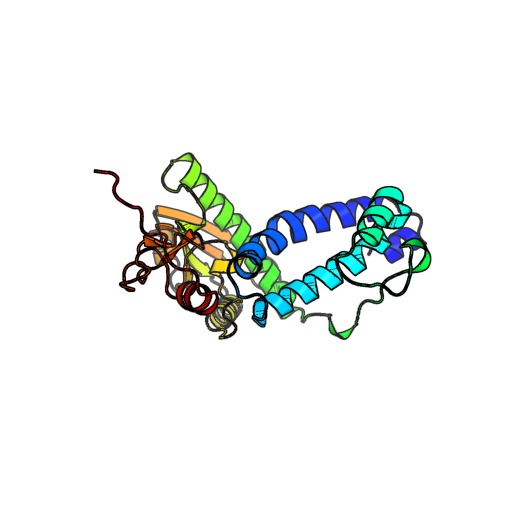|>4): 344; chains: 1; bounding box: 69×48×56 Å

Sequence (259 aa):
ECRAAYDNYQFYRVYQAVQRFVVLDLSNFYLDVVKDRLYVSEPTNESRRACQTVLNHLLMGLLPIIAPLTPHMAEDAWQNLPYPVSKKSIFLNGWTHVDEEWNVSQEFESTWKSILAIRDEVNQQLEKARVEKALGSSLEANVVLHVEDADLFKALEDLQASDNGQDALRYAFITSDVKLVNDPSTAKEALYSSTGSLEGTFKGSFTVGINKAEGSKCARCWNYSTQVGMDQEHAEICERCLPVIRKSGFKIPTLSTAA